Protein AF-A0A939IUS9-F1 (afdb_monomer)

Structure (mmCIF, N/CA/C/O backbone):
data_AF-A0A939IUS9-F1
#
_entry.id   AF-A0A939IUS9-F1
#
loop_
_atom_site.group_PDB
_atom_site.id
_atom_site.type_symbol
_atom_site.label_atom_id
_atom_site.label_alt_id
_atom_site.label_comp_id
_atom_site.label_asym_id
_atom_site.label_entity_id
_atom_site.label_seq_id
_atom_site.pdbx_PDB_ins_code
_atom_site.Cartn_x
_atom_site.Cartn_y
_atom_site.Cartn_z
_atom_site.occupancy
_atom_site.B_iso_or_equiv
_atom_site.auth_seq_id
_atom_site.auth_comp_id
_atom_site.auth_asym_id
_atom_site.auth_atom_id
_atom_site.pdbx_PDB_model_num
ATOM 1 N N . MET A 1 1 ? -4.626 -4.495 -43.336 1.00 40.78 1 MET A N 1
ATOM 2 C CA . MET A 1 1 ? -4.449 -3.917 -44.684 1.00 40.78 1 MET A CA 1
ATOM 3 C C . MET A 1 1 ? -4.058 -2.467 -44.489 1.00 40.78 1 MET A C 1
ATOM 5 O O . MET A 1 1 ? -4.921 -1.632 -44.270 1.00 40.78 1 MET A O 1
ATOM 9 N N . SER A 1 2 ? -2.752 -2.222 -44.402 1.00 35.69 2 SER A N 1
ATOM 10 C CA . SER A 1 2 ? -2.184 -0.902 -44.137 1.00 35.69 2 SER A CA 1
ATOM 11 C C . SER A 1 2 ? -2.323 -0.046 -45.384 1.00 35.69 2 SER A C 1
ATOM 13 O O . SER A 1 2 ? -1.688 -0.328 -46.402 1.00 35.69 2 SER A O 1
ATOM 15 N N . ASP A 1 3 ? -3.188 0.958 -45.304 1.00 33.94 3 ASP A N 1
ATOM 16 C CA . ASP A 1 3 ? -3.324 1.949 -46.355 1.00 33.94 3 ASP A CA 1
ATOM 17 C C . ASP A 1 3 ? -2.185 2.967 -46.259 1.00 33.94 3 ASP A C 1
ATOM 19 O O . ASP A 1 3 ? -1.675 3.292 -45.184 1.00 33.94 3 ASP A O 1
ATOM 23 N N . ARG A 1 4 ? -1.698 3.350 -47.431 1.00 36.06 4 ARG A N 1
ATOM 24 C CA . ARG A 1 4 ? -0.336 3.826 -47.659 1.00 36.06 4 ARG A CA 1
ATOM 25 C C . ARG A 1 4 ? -0.105 5.213 -47.065 1.00 36.06 4 ARG A C 1
ATOM 27 O O . ARG A 1 4 ? -0.808 6.165 -47.386 1.00 36.06 4 ARG A O 1
ATOM 34 N N . TYR A 1 5 ? 0.978 5.315 -46.294 1.00 34.09 5 TYR A N 1
ATOM 35 C CA . TYR A 1 5 ? 1.735 6.543 -46.061 1.00 34.09 5 TYR A CA 1
ATOM 36 C C . TYR A 1 5 ? 1.852 7.332 -47.374 1.00 34.09 5 TYR A C 1
ATOM 38 O O . TYR A 1 5 ? 2.546 6.910 -48.297 1.00 34.09 5 TYR A O 1
ATOM 46 N N . ALA A 1 6 ? 1.175 8.473 -47.460 1.00 35.50 6 ALA A N 1
ATOM 47 C CA . ALA A 1 6 ? 1.459 9.487 -48.461 1.00 35.50 6 ALA A CA 1
ATOM 48 C C . ALA A 1 6 ? 2.625 10.337 -47.932 1.00 35.50 6 ALA A C 1
ATOM 50 O O . ALA A 1 6 ? 2.428 11.086 -46.972 1.00 35.50 6 ALA A O 1
ATOM 51 N N . PRO A 1 7 ? 3.842 10.258 -48.500 1.00 38.47 7 PRO A N 1
ATOM 52 C CA . PRO A 1 7 ? 4.880 11.199 -48.140 1.00 38.47 7 PRO A CA 1
ATOM 53 C C . PRO A 1 7 ? 4.577 12.504 -48.877 1.00 38.47 7 PRO A C 1
ATOM 55 O O . PRO A 1 7 ? 4.861 12.655 -50.066 1.00 38.47 7 PRO A O 1
ATOM 58 N N . THR A 1 8 ? 3.994 13.469 -48.170 1.00 46.62 8 THR A N 1
ATOM 59 C CA . THR A 1 8 ? 4.012 14.877 -48.571 1.00 46.62 8 THR A CA 1
ATOM 60 C C . THR A 1 8 ? 5.455 15.370 -48.504 1.00 46.62 8 THR A C 1
ATOM 62 O O . THR A 1 8 ? 5.877 15.993 -47.533 1.00 46.62 8 THR A O 1
ATOM 65 N N . MET A 1 9 ? 6.247 15.041 -49.524 1.00 44.03 9 MET A N 1
ATOM 66 C CA . MET A 1 9 ? 7.572 15.612 -49.710 1.00 44.03 9 MET A CA 1
ATOM 67 C C . MET A 1 9 ? 7.406 17.092 -50.042 1.00 44.03 9 MET A C 1
ATOM 69 O O . MET A 1 9 ? 6.962 17.466 -51.130 1.00 44.03 9 MET A O 1
ATOM 73 N N . THR A 1 10 ? 7.787 17.933 -49.089 1.00 49.97 10 THR A N 1
ATOM 74 C CA . THR A 1 10 ? 8.131 19.345 -49.253 1.00 49.97 10 THR A CA 1
ATOM 75 C C . THR A 1 10 ? 9.328 19.477 -50.203 1.00 49.97 10 THR A C 1
ATOM 77 O O . THR A 1 10 ? 10.417 19.884 -49.818 1.00 49.97 10 THR A O 1
ATOM 80 N N . ASN A 1 11 ? 9.147 19.116 -51.475 1.00 63.59 11 ASN A N 1
ATOM 81 C CA . ASN A 1 11 ? 10.175 19.279 -52.493 1.00 63.59 11 ASN A CA 1
ATOM 82 C C . ASN A 1 11 ? 10.402 20.774 -52.692 1.00 63.59 11 ASN A C 1
ATOM 84 O O . ASN A 1 11 ? 9.518 21.461 -53.210 1.00 63.59 11 ASN A O 1
ATOM 88 N N . SER A 1 12 ? 11.562 21.288 -52.288 1.00 82.81 12 SER A N 1
ATOM 89 C CA . SER A 1 12 ? 11.888 22.700 -52.477 1.00 82.81 12 SER A CA 1
ATOM 90 C C . SER A 1 12 ? 11.815 23.059 -53.971 1.00 82.81 12 SER A C 1
ATOM 92 O O . SER A 1 12 ? 12.039 22.194 -54.828 1.00 82.81 12 SER A O 1
ATOM 94 N N . PRO A 1 13 ? 11.516 24.320 -54.339 1.00 80.88 13 PRO A N 1
ATOM 95 C CA . PRO A 1 13 ? 11.506 24.741 -55.743 1.00 80.88 13 PRO A CA 1
ATOM 96 C C . PRO A 1 13 ? 12.784 24.331 -56.493 1.00 80.88 13 PRO A C 1
ATOM 98 O O . PRO A 1 13 ? 12.716 23.900 -57.641 1.00 80.88 13 PRO A O 1
ATOM 101 N N . ARG A 1 14 ? 13.935 24.358 -55.807 1.00 82.19 14 ARG A N 1
ATOM 102 C CA . ARG A 1 14 ? 15.236 23.939 -56.343 1.00 82.19 14 ARG A CA 1
ATOM 103 C C . ARG A 1 14 ? 15.330 22.428 -56.572 1.00 82.19 14 ARG A C 1
ATOM 105 O O . ARG A 1 14 ? 15.851 22.008 -57.597 1.00 82.19 14 ARG A O 1
ATOM 112 N N . GLN A 1 15 ? 14.780 21.605 -55.679 1.00 83.62 15 GLN A N 1
ATOM 113 C CA . GLN A 1 15 ? 14.734 20.147 -55.861 1.00 83.62 15 GLN A CA 1
ATOM 114 C C . GLN A 1 15 ? 13.856 19.747 -57.051 1.00 83.62 15 GLN A C 1
ATOM 116 O O . GLN A 1 15 ? 14.259 18.901 -57.846 1.00 83.62 15 GLN A O 1
ATOM 121 N N . ARG A 1 16 ? 12.700 20.400 -57.234 1.00 83.25 16 ARG A N 1
ATOM 122 C CA . ARG A 1 16 ? 11.835 20.160 -58.406 1.00 83.25 16 ARG A CA 1
ATOM 123 C C . ARG A 1 16 ? 12.517 20.562 -59.711 1.00 83.25 16 ARG A C 1
ATOM 125 O O . ARG A 1 16 ? 12.401 19.850 -60.703 1.00 83.25 16 ARG A O 1
ATOM 132 N N . LEU A 1 17 ? 13.252 21.675 -59.699 1.00 86.62 17 LEU A N 1
ATOM 133 C CA . LEU A 1 17 ? 14.056 22.123 -60.836 1.00 86.62 17 LEU A CA 1
ATOM 134 C C . LEU A 1 17 ? 15.189 21.141 -61.163 1.00 86.62 17 LEU A C 1
ATOM 136 O O . LEU A 1 17 ? 15.353 20.783 -62.326 1.00 86.62 17 LEU A O 1
ATOM 140 N N . ASN A 1 18 ? 15.911 20.642 -60.158 1.00 85.69 18 ASN A N 1
ATOM 141 C CA . ASN A 1 18 ? 16.977 19.654 -60.354 1.00 85.69 18 ASN A CA 1
ATOM 142 C C . ASN A 1 18 ? 16.437 18.321 -60.892 1.00 85.69 18 ASN A C 1
ATOM 144 O O . ASN A 1 18 ? 17.006 17.764 -61.828 1.00 85.69 18 ASN A O 1
ATOM 148 N N . ALA A 1 19 ? 15.306 17.844 -60.364 1.00 86.12 19 ALA A N 1
ATOM 149 C CA . ALA A 1 19 ? 14.628 16.658 -60.884 1.00 86.12 19 ALA A CA 1
ATOM 150 C C . ALA A 1 19 ? 14.166 16.863 -62.337 1.00 86.12 19 ALA A C 1
ATOM 152 O O . ALA A 1 19 ? 14.299 15.965 -63.168 1.00 86.12 19 ALA A O 1
ATOM 153 N N . ALA A 1 20 ? 13.677 18.063 -62.668 1.00 86.06 20 ALA A N 1
ATOM 154 C CA . ALA A 1 20 ? 13.263 18.396 -64.023 1.00 86.06 20 ALA A CA 1
ATOM 155 C C . ALA A 1 20 ? 14.439 18.435 -65.012 1.00 86.06 20 ALA A C 1
ATOM 157 O O . ALA A 1 20 ? 14.322 17.946 -66.135 1.00 86.06 20 ALA A O 1
ATOM 158 N N . ILE A 1 21 ? 15.584 18.978 -64.600 1.00 87.56 21 ILE A N 1
ATOM 159 C CA . ILE A 1 21 ? 16.804 18.957 -65.412 1.00 87.56 21 ILE A CA 1
ATOM 160 C C . ILE A 1 21 ? 17.273 17.515 -65.622 1.00 87.56 21 ILE A C 1
ATOM 162 O O . ILE A 1 21 ? 17.488 17.127 -66.766 1.00 87.56 21 ILE A O 1
ATOM 166 N N . ALA A 1 22 ? 17.354 16.705 -64.562 1.00 86.06 22 ALA A N 1
ATOM 167 C CA . ALA A 1 22 ? 17.761 15.302 -64.660 1.00 86.06 22 ALA A CA 1
ATOM 168 C C . ALA A 1 22 ? 16.866 14.505 -65.624 1.00 86.06 22 ALA A C 1
ATOM 170 O O . ALA A 1 22 ? 17.362 13.753 -66.461 1.00 86.06 22 ALA A O 1
ATOM 171 N N . HIS A 1 23 ? 15.551 14.725 -65.564 1.00 86.81 23 HIS A N 1
ATOM 172 C CA . HIS A 1 23 ? 14.614 14.101 -66.490 1.00 86.81 23 HIS A CA 1
ATOM 173 C C . HIS A 1 23 ? 14.857 14.544 -67.941 1.00 86.81 23 HIS A C 1
ATOM 175 O O . HIS A 1 23 ? 14.969 13.689 -68.812 1.00 86.81 23 HIS A O 1
ATOM 181 N N . LEU A 1 24 ? 14.982 15.850 -68.221 1.00 88.00 24 LEU A N 1
ATOM 182 C CA . LEU A 1 24 ? 15.227 16.348 -69.586 1.00 88.00 24 LEU A CA 1
ATOM 183 C C . LEU A 1 24 ? 16.546 15.839 -70.173 1.00 88.00 24 LEU A C 1
ATOM 185 O O . LEU A 1 24 ? 16.588 15.485 -71.349 1.00 88.00 24 LEU A O 1
ATOM 189 N N . VAL A 1 25 ? 17.601 15.779 -69.359 1.00 88.38 25 VAL A N 1
ATOM 190 C CA . VAL A 1 25 ? 18.901 15.242 -69.778 1.00 88.38 25 VAL A CA 1
ATOM 191 C C . VAL A 1 25 ? 18.777 13.768 -70.158 1.00 88.38 25 VAL A C 1
ATOM 193 O O . VAL A 1 25 ? 19.293 13.377 -71.201 1.00 88.38 25 VAL A O 1
ATOM 196 N N . ASN A 1 26 ? 18.055 12.971 -69.368 1.00 84.56 26 ASN A N 1
ATOM 197 C CA . ASN A 1 26 ? 17.883 11.543 -69.634 1.00 84.56 26 ASN A CA 1
ATOM 198 C C . ASN A 1 26 ? 16.975 11.249 -70.837 1.00 84.56 26 ASN A C 1
ATOM 200 O O . ASN A 1 26 ? 17.193 10.2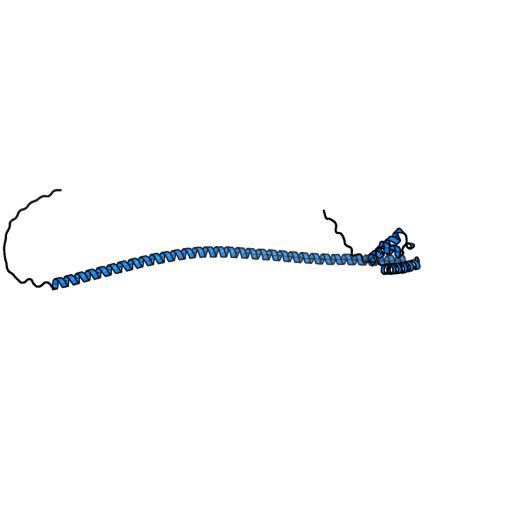51 -71.519 1.00 84.56 26 ASN A O 1
ATOM 204 N N . THR A 1 27 ? 15.957 12.074 -71.101 1.00 85.25 27 THR A N 1
ATOM 205 C CA . THR A 1 27 ? 14.971 11.789 -72.160 1.00 85.25 27 THR A CA 1
ATOM 206 C C . THR A 1 27 ? 15.285 12.444 -73.499 1.00 85.25 27 THR A C 1
ATOM 208 O O . THR A 1 27 ? 15.008 11.860 -74.540 1.00 85.25 27 THR A O 1
ATOM 211 N N . GLU A 1 28 ? 15.820 13.665 -73.495 1.00 85.81 28 GLU A N 1
ATOM 212 C CA . GLU A 1 28 ? 16.019 14.478 -74.706 1.00 85.81 28 GLU A CA 1
ATOM 213 C C . GLU A 1 28 ? 17.479 14.930 -74.888 1.00 85.81 28 GLU A C 1
ATOM 215 O O . GLU A 1 28 ? 17.821 15.580 -75.878 1.00 85.81 28 GLU A O 1
ATOM 220 N N . GLY A 1 29 ? 18.350 14.586 -73.940 1.00 84.75 29 GLY A N 1
ATOM 221 C CA . GLY A 1 29 ? 19.761 14.933 -73.960 1.00 84.75 29 GLY A CA 1
ATOM 222 C C . GLY A 1 29 ? 20.078 16.338 -73.421 1.00 84.75 29 GLY A C 1
ATOM 223 O O . GLY A 1 29 ? 19.192 17.165 -73.178 1.00 84.75 29 GLY A O 1
ATOM 224 N N . PRO A 1 30 ? 21.376 16.655 -73.249 1.00 83.00 30 PRO A N 1
ATOM 225 C CA . PRO A 1 30 ? 21.836 17.895 -72.615 1.00 83.00 30 PRO A CA 1
ATOM 226 C C . PRO A 1 30 ? 21.380 19.173 -73.338 1.00 83.00 30 PRO A C 1
ATOM 228 O O . PRO A 1 30 ? 21.111 20.193 -72.703 1.00 83.00 30 PRO A O 1
ATOM 231 N N . GLY A 1 31 ? 21.250 19.117 -74.670 1.00 82.31 31 GLY A N 1
ATOM 232 C CA . GLY A 1 31 ? 20.834 20.251 -75.505 1.00 82.31 31 GLY A CA 1
ATOM 233 C C . GLY A 1 31 ? 19.370 20.666 -75.321 1.00 82.31 31 GLY A C 1
ATOM 234 O O . GLY A 1 31 ? 19.003 21.795 -75.644 1.00 82.31 31 GLY A O 1
ATOM 235 N N . ALA A 1 32 ? 18.534 19.791 -74.757 1.00 83.44 32 ALA A N 1
ATOM 236 C CA . ALA A 1 32 ? 17.123 20.067 -74.516 1.00 83.44 32 ALA A CA 1
ATOM 237 C C . ALA A 1 32 ? 16.864 20.875 -73.233 1.00 83.44 32 ALA A C 1
ATOM 239 O O . ALA A 1 32 ? 15.761 21.407 -73.046 1.00 83.44 32 ALA A O 1
ATOM 240 N N . VAL A 1 33 ? 17.869 21.015 -72.359 1.00 87.94 33 VAL A N 1
ATOM 241 C CA . VAL A 1 33 ? 17.752 21.758 -71.099 1.00 87.94 33 VAL A CA 1
ATOM 242 C C . VAL A 1 33 ? 17.682 23.259 -71.383 1.00 87.94 33 VAL A C 1
ATOM 244 O O . VAL A 1 33 ? 18.688 23.961 -71.534 1.00 87.94 33 VAL A O 1
ATOM 247 N N . THR A 1 34 ? 16.454 23.768 -71.451 1.00 89.88 34 THR A N 1
ATOM 248 C CA . THR A 1 34 ? 16.138 25.191 -71.613 1.00 89.88 34 THR A CA 1
ATOM 249 C C . THR A 1 34 ? 15.326 25.688 -70.424 1.00 89.88 34 THR A C 1
ATOM 251 O O . THR A 1 34 ? 14.512 24.950 -69.864 1.00 89.88 34 THR A O 1
ATOM 254 N N . VAL A 1 35 ? 15.502 26.965 -70.067 1.00 88.62 35 VAL A N 1
ATOM 255 C CA . VAL A 1 35 ? 14.781 27.605 -68.951 1.00 88.62 35 VAL A CA 1
ATOM 256 C C . VAL A 1 35 ? 13.268 27.428 -69.102 1.00 88.62 35 VAL A C 1
ATOM 258 O O . VAL A 1 35 ? 12.590 27.084 -68.140 1.00 88.62 35 VAL A O 1
ATOM 261 N N . ALA A 1 36 ? 12.736 27.568 -70.320 1.00 87.88 36 ALA A N 1
ATOM 262 C CA . ALA A 1 36 ? 11.310 27.413 -70.597 1.00 87.88 36 ALA A CA 1
ATOM 263 C C . ALA A 1 36 ? 10.787 25.989 -70.326 1.00 87.88 36 ALA A C 1
ATOM 265 O O . ALA A 1 36 ? 9.730 25.842 -69.707 1.00 87.88 36 ALA A O 1
ATOM 266 N N . LYS A 1 37 ? 11.515 24.946 -70.751 1.00 85.88 37 LYS A N 1
ATOM 267 C CA . LYS A 1 37 ? 11.116 23.544 -70.529 1.00 85.88 37 LYS A CA 1
ATOM 268 C C . LYS A 1 37 ? 11.226 23.155 -69.057 1.00 85.88 37 LYS A C 1
ATOM 270 O O . LYS A 1 37 ? 10.276 22.610 -68.501 1.00 85.88 37 LYS A O 1
ATOM 275 N N . VAL A 1 38 ? 12.332 23.518 -68.410 1.00 86.81 38 VAL A N 1
ATOM 276 C CA . VAL A 1 38 ? 12.572 23.251 -66.984 1.00 86.81 38 VAL A CA 1
ATOM 277 C C . VAL A 1 38 ? 11.523 23.955 -66.116 1.00 86.81 38 VAL A C 1
ATOM 279 O O . VAL A 1 38 ? 10.925 23.331 -65.243 1.00 86.81 38 VAL A O 1
ATOM 282 N N . ARG A 1 39 ? 11.200 25.219 -66.422 1.00 90.94 39 ARG A N 1
ATOM 283 C CA . ARG A 1 39 ? 10.130 25.978 -65.759 1.00 90.94 39 ARG A CA 1
ATOM 284 C C . ARG A 1 39 ? 8.763 25.321 -65.933 1.00 90.94 39 ARG A C 1
ATOM 286 O O . ARG A 1 39 ? 8.029 25.162 -64.960 1.00 90.94 39 ARG A O 1
ATOM 293 N N . LYS A 1 40 ? 8.416 24.938 -67.168 1.00 87.69 40 LYS A N 1
ATOM 294 C CA . LYS A 1 40 ? 7.134 24.289 -67.486 1.00 87.69 40 LYS A CA 1
ATOM 295 C C . LYS A 1 40 ? 6.974 22.971 -66.724 1.00 87.69 40 LYS A C 1
ATOM 297 O O . LYS A 1 40 ? 5.877 22.673 -66.262 1.00 87.69 40 LYS A O 1
ATOM 302 N N . MET A 1 41 ? 8.059 22.217 -66.569 1.00 84.50 41 MET A N 1
ATOM 303 C CA . MET A 1 41 ? 8.043 20.904 -65.930 1.00 84.50 41 MET A CA 1
ATOM 304 C C . MET A 1 41 ? 8.084 20.981 -64.396 1.00 84.50 41 MET A C 1
ATOM 306 O O . MET A 1 41 ? 7.374 20.233 -63.732 1.00 84.50 41 MET A O 1
ATOM 310 N N . ALA A 1 42 ? 8.836 21.928 -63.827 1.00 85.62 42 ALA A N 1
ATOM 311 C CA . ALA A 1 42 ? 8.941 22.121 -62.377 1.00 85.62 42 ALA A CA 1
ATOM 312 C C . ALA A 1 42 ? 7.832 23.008 -61.770 1.00 85.62 42 ALA A C 1
ATOM 314 O O . ALA A 1 42 ? 7.683 23.036 -60.544 1.00 85.62 42 ALA A O 1
ATOM 315 N N . ARG A 1 43 ? 7.061 23.725 -62.610 1.00 85.56 43 ARG A N 1
ATOM 316 C CA . ARG A 1 43 ? 6.020 24.703 -62.226 1.00 85.56 43 ARG A CA 1
ATOM 317 C C . ARG A 1 43 ? 6.538 25.751 -61.227 1.00 85.56 43 ARG A C 1
ATOM 319 O O . ARG A 1 43 ? 5.973 25.934 -60.152 1.00 85.56 43 ARG A O 1
ATOM 326 N N . THR A 1 44 ? 7.644 26.404 -61.565 1.00 85.69 44 THR A N 1
ATOM 327 C CA . THR A 1 44 ? 8.314 27.411 -60.719 1.00 85.69 44 THR A CA 1
ATOM 328 C C . THR A 1 44 ? 8.481 28.747 -61.441 1.00 85.69 44 THR A C 1
ATOM 330 O O . THR A 1 44 ? 8.297 28.830 -62.655 1.00 85.69 44 THR A O 1
ATOM 333 N N . ASP A 1 45 ? 8.884 29.785 -60.708 1.00 85.75 45 ASP A N 1
ATOM 334 C CA . ASP A 1 45 ? 9.183 31.101 -61.270 1.00 85.75 45 ASP A CA 1
ATOM 335 C C . ASP A 1 45 ? 10.373 31.102 -62.235 1.00 85.75 45 ASP A C 1
ATOM 337 O O . ASP A 1 45 ? 11.305 30.295 -62.149 1.00 85.75 45 ASP A O 1
ATOM 341 N N . ASN A 1 46 ? 10.344 32.062 -63.160 1.00 86.88 46 ASN A N 1
ATOM 342 C CA . ASN A 1 46 ? 11.324 32.192 -64.234 1.00 86.88 46 ASN A CA 1
ATOM 343 C C . ASN A 1 46 ? 12.741 32.509 -63.725 1.00 86.88 46 ASN A C 1
ATOM 345 O O . ASN A 1 46 ? 13.709 32.014 -64.296 1.00 86.88 46 ASN A O 1
ATOM 349 N N . GLY A 1 47 ? 12.860 33.304 -62.655 1.00 85.00 47 GLY A N 1
ATOM 350 C CA . GLY A 1 47 ? 14.153 33.700 -62.086 1.00 85.00 47 GLY A CA 1
ATOM 351 C C . GLY A 1 47 ? 14.935 32.513 -61.522 1.00 85.00 47 GLY A C 1
ATOM 352 O O . GLY A 1 47 ? 16.076 32.283 -61.912 1.00 85.00 47 GLY A O 1
ATOM 353 N N . ILE A 1 48 ? 14.281 31.694 -60.691 1.00 82.38 48 ILE A N 1
ATOM 354 C CA . ILE A 1 48 ? 14.902 30.521 -60.055 1.00 82.38 48 ILE A CA 1
ATOM 355 C C . ILE A 1 48 ? 15.245 29.456 -61.110 1.00 82.38 48 ILE A C 1
ATOM 357 O O . ILE A 1 48 ? 16.311 28.847 -61.065 1.00 82.38 48 ILE A O 1
ATOM 361 N N . ALA A 1 49 ? 14.379 29.256 -62.109 1.00 86.00 49 ALA A N 1
ATOM 362 C CA . ALA A 1 49 ? 14.656 28.324 -63.202 1.00 86.00 49 ALA A CA 1
ATOM 363 C C . ALA A 1 49 ? 15.873 28.749 -64.047 1.00 86.00 49 ALA A C 1
ATOM 365 O O . ALA A 1 49 ? 16.661 27.897 -64.454 1.00 86.00 49 ALA A O 1
ATOM 366 N N . ALA A 1 50 ? 16.040 30.051 -64.307 1.00 88.25 50 ALA A N 1
ATOM 367 C CA . ALA A 1 50 ? 17.173 30.568 -65.071 1.00 88.25 50 ALA A CA 1
ATOM 368 C C . ALA A 1 50 ? 18.502 30.378 -64.329 1.00 88.25 50 ALA A C 1
ATOM 370 O O . ALA A 1 50 ? 19.482 29.949 -64.936 1.00 88.25 50 ALA A O 1
ATOM 371 N N . GLU A 1 51 ? 18.517 30.642 -63.023 1.00 90.31 51 GLU A N 1
ATOM 372 C CA . GLU A 1 51 ? 19.698 30.469 -62.177 1.00 90.31 51 GLU A CA 1
ATOM 373 C C . GLU A 1 51 ? 20.152 29.004 -62.129 1.00 90.31 51 GLU A C 1
ATOM 375 O O . GLU A 1 51 ? 21.316 28.705 -62.393 1.00 90.31 51 GLU A O 1
ATOM 380 N N . VAL A 1 52 ? 19.225 28.072 -61.884 1.00 87.31 52 VAL A N 1
ATOM 381 C CA . VAL A 1 52 ? 19.552 26.640 -61.784 1.00 87.31 52 VAL A CA 1
ATOM 382 C C . VAL A 1 52 ? 20.022 26.074 -63.129 1.00 87.31 52 VAL A C 1
ATOM 384 O O . VAL A 1 52 ? 20.978 25.302 -63.169 1.00 87.31 52 VAL A O 1
ATOM 387 N N . VAL A 1 53 ? 19.412 26.479 -64.250 1.00 89.00 53 VAL A N 1
ATOM 388 C CA . VAL A 1 53 ? 19.862 26.050 -65.589 1.00 89.00 53 VAL A CA 1
ATOM 389 C C . VAL A 1 53 ? 21.234 26.630 -65.933 1.00 89.00 53 VAL A C 1
ATOM 391 O O . VAL A 1 53 ? 22.048 25.931 -66.535 1.00 89.00 53 VAL A O 1
ATOM 394 N N . LYS A 1 54 ? 21.512 27.883 -65.548 1.00 90.38 54 LYS A N 1
ATOM 395 C CA . LYS A 1 54 ? 22.832 28.500 -65.726 1.00 90.38 54 LYS A CA 1
ATOM 396 C C . LYS A 1 54 ? 23.895 27.728 -64.944 1.00 90.38 54 LYS A C 1
ATOM 398 O O . LYS A 1 54 ? 24.874 27.297 -65.545 1.00 90.38 54 LYS A O 1
ATOM 403 N N . GLN A 1 55 ? 23.646 27.475 -63.660 1.00 88.69 55 GLN A N 1
ATOM 404 C CA . GLN A 1 55 ? 24.547 26.708 -62.800 1.00 88.69 55 GLN A CA 1
ATOM 405 C C . GLN A 1 55 ? 24.794 25.301 -63.359 1.00 88.69 55 GLN A C 1
ATOM 407 O O . GLN A 1 55 ? 25.935 24.857 -63.439 1.00 88.69 55 GLN A O 1
ATOM 41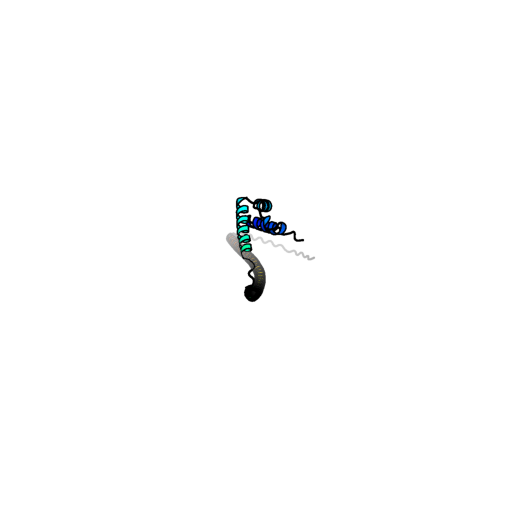2 N N . TRP A 1 56 ? 23.741 24.616 -63.816 1.00 89.88 56 TRP A N 1
ATOM 413 C CA . TRP A 1 56 ? 23.877 23.294 -64.424 1.00 89.88 56 TRP A CA 1
ATOM 414 C C . TRP A 1 56 ? 24.741 23.320 -65.695 1.00 89.88 56 TRP A C 1
ATOM 416 O O . TRP A 1 56 ? 25.610 22.466 -65.859 1.00 89.88 56 TRP A O 1
ATOM 426 N N . ARG A 1 57 ? 24.572 24.318 -66.575 1.00 87.12 57 ARG A N 1
ATOM 427 C CA . ARG A 1 57 ? 25.405 24.458 -67.784 1.00 87.12 57 ARG A CA 1
ATOM 428 C C . ARG A 1 57 ? 26.859 24.774 -67.459 1.00 87.12 57 ARG A C 1
ATOM 430 O O . ARG A 1 57 ? 27.740 24.235 -68.115 1.00 87.12 57 ARG A O 1
ATOM 437 N N . GLU A 1 58 ? 27.112 25.618 -66.463 1.00 85.56 58 GLU A N 1
ATOM 438 C CA . GLU A 1 58 ? 28.470 25.905 -65.990 1.00 85.56 58 GLU A CA 1
ATOM 439 C C . GLU A 1 58 ? 29.145 24.631 -65.477 1.00 85.56 58 GLU A C 1
ATOM 441 O O . GLU A 1 58 ? 30.269 24.336 -65.880 1.00 85.56 58 GLU A O 1
ATOM 446 N N . THR A 1 59 ? 28.431 23.818 -64.689 1.00 82.56 59 THR A N 1
ATOM 447 C CA . THR A 1 59 ? 28.953 22.521 -64.239 1.00 82.56 59 THR A CA 1
ATOM 448 C C . THR A 1 59 ? 29.162 21.546 -65.396 1.00 82.56 59 THR A C 1
ATOM 450 O O . THR A 1 59 ? 30.227 20.953 -65.493 1.00 82.56 59 THR A O 1
ATOM 453 N N . ALA A 1 60 ? 28.207 21.431 -66.323 1.00 78.56 60 ALA A N 1
ATOM 454 C CA . ALA A 1 60 ? 28.300 20.508 -67.452 1.00 78.56 60 ALA A CA 1
ATOM 455 C C . ALA A 1 60 ? 29.435 20.884 -68.420 1.00 78.56 60 ALA A C 1
ATOM 457 O O . ALA A 1 60 ? 30.151 20.008 -68.899 1.00 78.56 60 ALA A O 1
ATOM 458 N N . ASN A 1 61 ? 29.638 22.180 -68.671 1.00 76.12 61 ASN A N 1
ATOM 459 C CA . ASN A 1 61 ? 30.742 22.670 -69.494 1.00 76.12 61 ASN A CA 1
ATOM 460 C C . ASN A 1 61 ? 32.095 22.471 -68.802 1.00 76.12 61 ASN A C 1
ATOM 462 O O . ASN A 1 61 ? 33.062 22.123 -69.474 1.00 76.12 61 ASN A O 1
ATOM 466 N N . ALA A 1 62 ? 32.166 22.637 -67.476 1.00 73.50 62 ALA A N 1
ATOM 467 C CA . ALA A 1 62 ? 33.375 22.338 -66.710 1.00 73.50 62 ALA A CA 1
ATOM 468 C C . ALA A 1 62 ? 33.726 20.841 -66.766 1.00 73.50 62 ALA A C 1
ATOM 470 O O . ALA A 1 62 ? 34.890 20.491 -66.935 1.00 73.50 62 ALA A O 1
ATOM 471 N N . THR A 1 63 ? 32.726 19.955 -66.700 1.00 64.50 63 THR A N 1
ATOM 472 C CA . THR A 1 63 ? 32.933 18.505 -66.832 1.00 64.50 63 THR A CA 1
ATOM 473 C C . THR A 1 63 ? 33.320 18.103 -68.259 1.00 64.50 63 THR A C 1
ATOM 475 O O . THR A 1 63 ? 34.182 17.250 -68.438 1.00 64.50 63 THR A O 1
ATOM 478 N N . ALA A 1 64 ? 32.742 18.735 -69.285 1.00 63.28 64 ALA A N 1
ATOM 479 C CA . ALA A 1 64 ? 33.082 18.464 -70.685 1.00 63.28 64 ALA A CA 1
ATOM 480 C C . ALA A 1 64 ? 34.485 18.968 -71.076 1.00 63.28 64 ALA A C 1
ATOM 482 O O . ALA A 1 64 ? 35.144 18.357 -71.915 1.00 63.28 64 ALA A O 1
ATOM 483 N N . ALA A 1 65 ? 34.959 20.055 -70.458 1.00 61.22 65 ALA A N 1
ATOM 484 C CA . ALA A 1 65 ? 36.293 20.610 -70.690 1.00 61.22 65 ALA A CA 1
ATOM 485 C C . ALA A 1 65 ? 37.429 19.787 -70.052 1.00 61.22 65 ALA A C 1
ATOM 487 O O . ALA A 1 65 ? 38.589 19.993 -70.399 1.00 61.22 65 ALA A O 1
ATOM 488 N N . ALA A 1 66 ? 37.116 18.860 -69.140 1.00 58.69 66 ALA A N 1
ATOM 489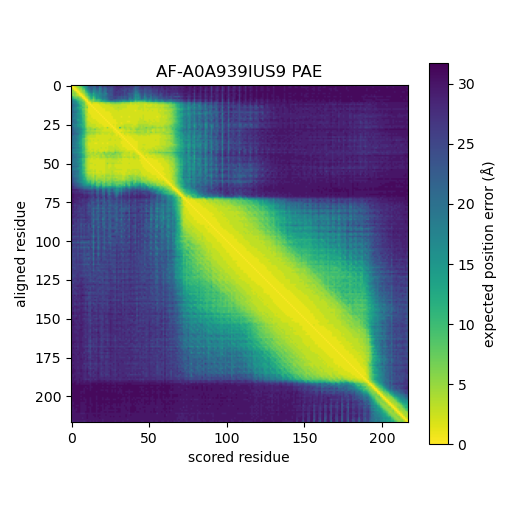 C CA . ALA A 1 66 ? 38.123 18.117 -68.386 1.00 58.69 66 ALA A CA 1
ATOM 490 C C . ALA A 1 66 ? 38.818 16.990 -69.180 1.00 58.69 66 ALA A C 1
ATOM 492 O O . ALA A 1 66 ? 39.891 16.563 -68.769 1.00 58.69 66 ALA A O 1
ATOM 493 N N . GLY A 1 67 ? 38.271 16.542 -70.321 1.00 49.16 67 GLY A N 1
ATOM 494 C CA . GLY A 1 67 ? 38.845 15.447 -71.123 1.00 49.16 67 GLY A CA 1
ATOM 495 C C . GLY A 1 67 ? 38.960 14.102 -70.369 1.00 49.16 67 GLY A C 1
ATOM 496 O O . GLY A 1 67 ? 38.781 14.044 -69.153 1.00 49.16 67 GLY A O 1
ATOM 497 N N . PRO A 1 68 ? 39.207 12.971 -71.056 1.00 50.84 68 PRO A N 1
ATOM 498 C CA . PRO A 1 68 ? 39.415 11.695 -70.380 1.00 50.84 68 PRO A CA 1
ATOM 499 C C . PRO A 1 68 ? 40.841 11.655 -69.812 1.00 50.84 68 PRO A C 1
ATOM 501 O O . PRO A 1 68 ? 41.812 11.557 -70.559 1.00 50.84 68 PRO A O 1
ATOM 504 N N . VAL A 1 69 ? 40.969 11.748 -68.488 1.00 51.44 69 VAL A N 1
ATOM 505 C CA . VAL A 1 69 ? 42.238 11.538 -67.778 1.00 51.44 69 VAL A CA 1
ATOM 506 C C . VAL A 1 69 ? 42.508 10.034 -67.724 1.00 51.44 69 VAL A C 1
ATOM 508 O O . VAL A 1 69 ? 41.987 9.321 -66.871 1.00 51.44 69 VAL A O 1
ATOM 511 N N . THR A 1 70 ? 43.283 9.529 -68.677 1.00 56.44 70 THR A N 1
ATOM 512 C CA . THR A 1 70 ? 43.810 8.160 -68.665 1.00 56.44 70 THR A CA 1
ATOM 513 C C . THR A 1 70 ? 45.202 8.179 -68.030 1.00 56.44 70 THR A C 1
ATOM 515 O O . THR A 1 70 ? 46.122 8.690 -68.662 1.00 56.44 70 THR A O 1
ATOM 518 N N . ASP A 1 71 ? 45.287 7.727 -66.767 1.00 49.25 71 ASP A N 1
ATOM 519 C CA . ASP A 1 71 ? 46.430 7.039 -66.102 1.00 49.25 71 ASP A CA 1
ATOM 520 C C . ASP A 1 71 ? 46.527 7.239 -64.565 1.00 49.25 71 ASP A C 1
ATOM 522 O O . ASP A 1 71 ? 47.455 6.743 -63.934 1.00 49.25 71 ASP A O 1
ATOM 526 N N . THR A 1 72 ? 45.534 7.855 -63.907 1.00 53.66 72 THR A N 1
ATOM 527 C CA . THR A 1 72 ? 45.453 7.949 -62.420 1.00 53.66 72 THR A CA 1
ATOM 528 C C . THR A 1 72 ? 44.431 7.000 -61.764 1.00 53.66 72 THR A C 1
ATOM 530 O O . THR A 1 72 ? 44.297 6.974 -60.540 1.00 53.66 72 THR A O 1
ATOM 533 N N . SER A 1 73 ? 43.726 6.190 -62.563 1.00 66.19 73 SER A N 1
ATOM 534 C CA . SER A 1 73 ? 42.549 5.404 -62.145 1.00 66.19 73 SER A CA 1
ATOM 535 C C . SER A 1 73 ? 42.839 4.329 -61.088 1.00 66.19 73 SER A C 1
ATOM 537 O O . SER A 1 73 ? 42.006 4.086 -60.216 1.00 66.19 73 SER A O 1
ATOM 539 N N . ASP A 1 74 ? 44.006 3.682 -61.125 1.00 72.50 74 ASP A N 1
ATOM 540 C CA . ASP A 1 74 ? 44.291 2.544 -60.235 1.00 72.50 74 ASP A CA 1
ATOM 541 C C . ASP A 1 74 ? 44.644 2.988 -58.809 1.00 72.50 74 ASP A C 1
ATOM 543 O O . ASP A 1 74 ? 44.244 2.354 -57.830 1.00 72.50 74 ASP A O 1
ATOM 547 N N . GLN A 1 75 ? 45.335 4.122 -58.671 1.00 79.12 75 GLN A N 1
ATOM 548 C CA . GLN A 1 75 ? 45.652 4.700 -57.366 1.00 79.12 75 GLN A CA 1
ATOM 549 C C . GLN A 1 75 ? 44.393 5.258 -56.688 1.00 79.12 75 GLN A C 1
ATOM 551 O O . GLN A 1 75 ? 44.192 5.055 -55.490 1.00 79.12 75 GLN A O 1
ATOM 556 N N . GLU A 1 76 ? 43.509 5.902 -57.451 1.00 83.12 76 GLU A N 1
ATOM 557 C CA . GLU A 1 76 ? 42.212 6.368 -56.954 1.00 83.12 76 GLU A CA 1
ATOM 558 C C . GLU A 1 76 ? 41.307 5.194 -56.552 1.00 83.12 76 GLU A C 1
ATOM 560 O O . GLU A 1 76 ? 40.700 5.228 -55.479 1.00 83.12 76 GLU A O 1
ATOM 565 N N . ALA A 1 77 ? 41.279 4.113 -57.340 1.00 83.12 77 ALA A N 1
ATOM 566 C CA . ALA A 1 77 ? 40.537 2.902 -56.999 1.00 83.12 77 ALA A CA 1
ATOM 567 C C . ALA A 1 77 ? 41.051 2.252 -55.703 1.00 83.12 77 ALA A C 1
ATOM 569 O O . ALA A 1 77 ? 40.249 1.847 -54.858 1.00 83.12 77 ALA A O 1
ATOM 570 N N . MET A 1 78 ? 42.372 2.206 -55.500 1.00 87.94 78 MET A N 1
ATOM 571 C CA . MET A 1 78 ? 42.977 1.687 -54.271 1.00 87.94 78 MET A CA 1
ATOM 572 C C . MET A 1 78 ? 42.639 2.551 -53.047 1.00 87.94 78 MET A C 1
ATOM 574 O O . MET A 1 78 ? 42.298 2.015 -51.989 1.00 87.94 78 MET A O 1
ATOM 578 N N . ILE A 1 79 ? 42.687 3.882 -53.177 1.00 89.62 79 ILE A N 1
ATOM 579 C CA . ILE A 1 79 ? 42.316 4.810 -52.097 1.00 89.62 79 ILE A CA 1
ATOM 580 C C . ILE A 1 79 ? 40.834 4.647 -51.744 1.00 89.62 79 ILE A C 1
ATOM 582 O O . ILE A 1 79 ? 40.500 4.499 -50.569 1.00 89.62 79 ILE A O 1
ATOM 586 N N . VAL A 1 80 ? 39.946 4.590 -52.740 1.00 90.06 80 VAL A N 1
ATOM 587 C CA . VAL A 1 80 ? 38.504 4.393 -52.519 1.00 90.06 80 VAL A CA 1
ATOM 588 C C . VAL A 1 80 ? 38.215 3.034 -51.878 1.00 90.06 80 VAL A C 1
ATOM 590 O O . VAL A 1 80 ? 37.392 2.957 -50.964 1.00 90.06 80 VAL A O 1
ATOM 593 N N . ALA A 1 81 ? 38.899 1.968 -52.302 1.00 91.38 81 ALA A N 1
ATOM 594 C CA . ALA A 1 81 ? 38.773 0.645 -51.691 1.00 91.38 81 ALA A CA 1
ATOM 595 C C . ALA A 1 81 ? 39.236 0.648 -50.224 1.00 91.38 81 ALA A C 1
ATOM 597 O O . ALA A 1 81 ? 38.552 0.099 -49.362 1.00 91.38 81 ALA A O 1
ATOM 598 N N . THR A 1 82 ? 40.344 1.331 -49.928 1.00 94.69 82 THR A N 1
ATOM 599 C CA . THR A 1 82 ? 40.875 1.462 -48.563 1.00 94.69 82 THR A CA 1
ATOM 600 C C . THR A 1 82 ? 39.925 2.265 -47.677 1.00 94.69 82 THR A C 1
ATOM 602 O O . THR A 1 82 ? 39.584 1.829 -46.582 1.00 94.69 82 THR A O 1
ATOM 605 N N . MET A 1 83 ? 39.418 3.402 -48.164 1.00 95.19 83 MET A N 1
ATOM 606 C CA . MET A 1 83 ? 38.435 4.205 -47.432 1.00 95.19 83 MET A CA 1
ATOM 607 C C . MET A 1 83 ? 37.141 3.425 -47.186 1.00 95.19 83 MET A C 1
ATOM 609 O O . MET A 1 83 ? 36.580 3.510 -46.097 1.00 95.19 83 MET A O 1
ATOM 613 N N . ARG A 1 84 ? 36.678 2.628 -48.159 1.00 95.50 84 ARG A N 1
ATOM 614 C CA . ARG A 1 84 ? 35.513 1.754 -47.979 1.00 95.50 84 ARG A CA 1
ATOM 615 C C . ARG A 1 84 ? 35.759 0.717 -46.885 1.00 95.50 84 ARG A C 1
ATOM 617 O O . ARG A 1 84 ? 34.913 0.588 -46.009 1.00 95.50 84 ARG A O 1
ATOM 624 N N . ALA A 1 85 ? 36.909 0.045 -46.899 1.00 95.19 85 ALA A N 1
ATOM 625 C CA . ALA A 1 85 ? 37.268 -0.926 -45.868 1.00 95.19 85 ALA A CA 1
ATOM 626 C C . ALA A 1 85 ? 37.333 -0.281 -44.472 1.00 95.19 85 ALA A C 1
ATOM 628 O O . ALA A 1 85 ? 36.798 -0.833 -43.516 1.00 95.19 85 ALA A O 1
ATOM 629 N N . MET A 1 86 ? 37.903 0.925 -44.360 1.00 96.75 86 MET A N 1
ATOM 630 C CA . MET A 1 86 ? 37.925 1.680 -43.101 1.00 96.75 86 MET A CA 1
ATOM 631 C C . MET A 1 86 ? 36.518 2.055 -42.618 1.00 96.75 86 MET A C 1
ATOM 633 O O . MET A 1 86 ? 36.233 1.953 -41.428 1.00 96.75 86 MET A O 1
ATOM 637 N N . ILE A 1 87 ? 35.625 2.476 -43.521 1.00 95.94 87 ILE A N 1
ATOM 638 C CA . ILE A 1 87 ? 34.232 2.804 -43.178 1.00 95.94 87 ILE A CA 1
ATOM 639 C C . ILE A 1 87 ? 33.476 1.549 -42.738 1.00 95.94 87 ILE A C 1
ATOM 641 O O . ILE A 1 87 ? 32.730 1.603 -41.763 1.00 95.94 87 ILE A O 1
ATOM 645 N N . GLU A 1 88 ? 33.659 0.428 -43.436 1.00 96.25 88 GLU A N 1
ATOM 646 C CA . GLU A 1 88 ? 33.052 -0.854 -43.075 1.00 96.25 88 GLU A CA 1
ATOM 647 C C . GLU A 1 88 ? 33.528 -1.310 -41.694 1.00 96.25 88 GLU A C 1
ATOM 649 O O . GLU A 1 88 ? 32.692 -1.622 -40.846 1.00 96.25 88 GLU A O 1
ATOM 654 N N . GLN A 1 89 ? 34.835 -1.236 -41.428 1.00 95.12 89 GLN A N 1
ATOM 655 C CA . GLN A 1 89 ? 35.410 -1.546 -40.122 1.00 95.12 89 GLN A CA 1
ATOM 656 C C . GLN A 1 89 ? 34.843 -0.637 -39.018 1.00 95.12 89 GLN A C 1
ATOM 658 O O . GLN A 1 89 ? 34.304 -1.138 -38.029 1.00 95.12 89 GLN A O 1
ATOM 663 N N . ALA A 1 90 ? 34.851 0.684 -39.214 1.00 95.44 90 ALA A N 1
ATOM 664 C CA . ALA A 1 90 ? 34.301 1.635 -38.245 1.00 95.44 90 ALA A CA 1
ATOM 665 C C . ALA A 1 90 ? 32.799 1.404 -37.991 1.00 95.44 90 ALA A C 1
ATOM 667 O O . ALA A 1 90 ? 32.317 1.530 -36.866 1.00 95.44 90 ALA A O 1
ATOM 668 N N . CYS A 1 91 ? 32.043 1.025 -39.026 1.00 96.50 91 CYS A N 1
ATOM 669 C CA . CYS A 1 91 ? 30.629 0.678 -38.896 1.00 96.50 91 CYS A CA 1
ATOM 670 C C . CYS A 1 91 ? 30.420 -0.631 -38.119 1.00 96.50 91 CYS A C 1
ATOM 672 O O . CYS A 1 91 ? 29.429 -0.747 -37.398 1.00 96.50 91 CYS A O 1
ATOM 674 N N . THR A 1 92 ? 31.305 -1.624 -38.260 1.00 96.06 92 THR A N 1
ATOM 675 C CA . THR A 1 92 ? 31.232 -2.864 -37.469 1.00 96.06 92 THR A CA 1
ATO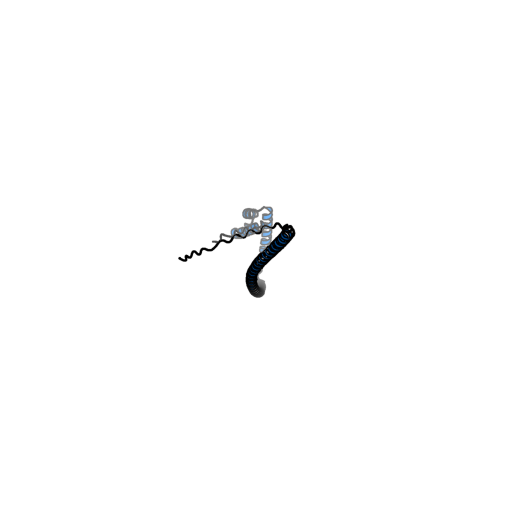M 676 C C . THR A 1 92 ? 31.577 -2.633 -36.003 1.00 96.06 92 THR A C 1
ATOM 678 O O . THR A 1 92 ? 30.851 -3.120 -35.141 1.00 96.06 92 THR A O 1
ATOM 681 N N . GLU A 1 93 ? 32.604 -1.830 -35.723 1.00 95.94 93 GLU A N 1
ATOM 682 C CA . GLU A 1 93 ? 32.999 -1.453 -34.362 1.00 95.94 93 GLU A CA 1
ATOM 683 C C . GLU A 1 93 ? 31.880 -0.657 -33.675 1.00 95.94 93 GLU A C 1
ATOM 685 O O . GLU A 1 93 ? 31.429 -1.029 -32.597 1.00 95.94 93 GLU A O 1
ATOM 690 N N . ALA A 1 94 ? 31.306 0.345 -34.352 1.00 95.50 94 ALA A N 1
ATOM 691 C CA . ALA A 1 94 ? 30.193 1.122 -33.804 1.00 95.50 94 ALA A CA 1
ATOM 692 C C . ALA A 1 94 ? 28.946 0.269 -33.500 1.00 95.50 94 ALA A C 1
ATOM 694 O O . ALA A 1 94 ? 28.230 0.536 -32.534 1.00 95.50 94 ALA A O 1
ATOM 695 N N . ARG A 1 95 ? 28.671 -0.763 -34.311 1.00 96.31 95 ARG A N 1
ATOM 696 C CA . ARG A 1 95 ? 27.575 -1.711 -34.049 1.00 96.31 95 ARG A CA 1
ATOM 697 C C . ARG A 1 95 ? 27.878 -2.632 -32.871 1.00 96.31 95 ARG A C 1
ATOM 699 O O . ARG A 1 95 ? 26.955 -2.936 -32.123 1.00 96.31 95 ARG A O 1
ATOM 706 N N . ALA A 1 96 ? 29.127 -3.066 -32.709 1.00 95.94 96 ALA A N 1
ATOM 707 C CA . ALA A 1 96 ? 29.543 -3.871 -31.565 1.00 95.94 96 ALA A CA 1
ATOM 708 C C . ALA A 1 96 ? 29.408 -3.072 -30.258 1.00 95.94 96 ALA A C 1
ATOM 710 O O . ALA A 1 96 ? 28.737 -3.533 -29.337 1.00 95.94 96 ALA A O 1
ATOM 711 N N . ASP A 1 97 ? 29.907 -1.832 -30.234 1.00 96.56 97 ASP A N 1
ATOM 712 C CA . ASP A 1 97 ? 29.761 -0.913 -29.098 1.00 96.56 97 ASP A CA 1
ATOM 713 C C . ASP A 1 97 ? 28.289 -0.645 -28.758 1.00 96.56 97 ASP A C 1
ATOM 715 O O . ASP A 1 97 ? 27.902 -0.555 -27.591 1.00 96.56 97 ASP A O 1
ATOM 719 N N . GLN A 1 98 ? 27.445 -0.476 -29.781 1.00 94.81 98 GLN A N 1
ATOM 720 C CA . GLN A 1 98 ? 26.014 -0.282 -29.575 1.00 94.81 98 GLN A CA 1
ATOM 721 C C . GLN A 1 98 ? 25.364 -1.531 -28.969 1.00 94.81 98 GLN A C 1
ATOM 723 O O . GLN A 1 98 ? 24.595 -1.398 -28.019 1.00 94.81 98 GLN A O 1
ATOM 728 N N . ALA A 1 99 ? 25.685 -2.722 -29.479 1.00 96.56 99 ALA A N 1
ATOM 729 C CA . ALA A 1 99 ? 25.151 -3.978 -28.965 1.00 96.56 99 ALA A CA 1
ATOM 730 C C . ALA A 1 99 ? 25.566 -4.227 -27.507 1.00 96.56 99 ALA A C 1
ATOM 732 O O . ALA A 1 99 ? 24.738 -4.652 -26.706 1.00 96.56 99 ALA A O 1
ATOM 733 N N . GLU A 1 100 ? 26.808 -3.908 -27.135 1.00 96.94 100 GLU A N 1
ATOM 734 C CA . GLU A 1 100 ? 27.286 -4.034 -25.753 1.00 96.94 100 GLU A CA 1
ATOM 735 C C . GLU A 1 100 ? 26.550 -3.075 -24.805 1.00 96.94 100 GLU A C 1
ATOM 737 O O . GLU A 1 100 ? 26.089 -3.477 -23.736 1.00 96.94 100 GLU A O 1
ATOM 742 N N . ARG A 1 101 ? 26.338 -1.820 -25.223 1.00 96.69 101 ARG A N 1
ATOM 743 C CA . ARG A 1 101 ? 25.548 -0.853 -24.440 1.00 96.69 101 ARG A CA 1
ATOM 744 C C . ARG A 1 101 ? 24.089 -1.273 -24.300 1.00 96.69 101 ARG A C 1
ATOM 746 O O . ARG A 1 101 ? 23.486 -1.046 -23.256 1.00 96.69 101 ARG A O 1
ATOM 753 N N . GLU A 1 102 ? 23.499 -1.836 -25.350 1.00 96.56 102 GLU A N 1
ATOM 754 C CA . GLU A 1 102 ? 22.132 -2.353 -25.300 1.00 96.56 102 GLU A CA 1
ATOM 755 C C . GLU A 1 102 ? 22.033 -3.572 -24.378 1.00 96.56 102 GLU A C 1
ATOM 757 O O . GLU A 1 102 ? 21.102 -3.635 -23.579 1.00 96.56 102 GLU A O 1
ATOM 762 N N . ALA A 1 103 ? 23.012 -4.481 -24.411 1.00 96.69 103 ALA A N 1
ATOM 763 C CA . ALA A 1 103 ? 23.075 -5.621 -23.500 1.00 96.69 103 ALA A CA 1
ATOM 764 C C . ALA A 1 103 ? 23.161 -5.174 -22.033 1.00 96.69 103 ALA A C 1
ATOM 766 O O . ALA A 1 103 ? 22.363 -5.632 -21.219 1.00 96.69 103 ALA A O 1
ATOM 767 N N . MET A 1 104 ? 24.039 -4.215 -21.721 1.00 96.62 104 MET A N 1
ATOM 768 C CA . MET A 1 104 ? 24.172 -3.649 -20.373 1.00 96.62 104 MET A CA 1
ATOM 769 C C . MET A 1 104 ? 22.865 -3.004 -19.893 1.00 96.62 104 MET A C 1
ATOM 771 O O . MET A 1 104 ? 22.416 -3.265 -18.783 1.00 96.62 104 MET A O 1
ATOM 775 N N . ARG A 1 105 ? 22.185 -2.231 -20.751 1.00 96.88 105 ARG A N 1
ATOM 776 C CA . ARG A 1 105 ? 20.878 -1.641 -20.407 1.00 96.88 105 ARG A CA 1
ATOM 777 C C . ARG A 1 105 ? 19.798 -2.689 -20.163 1.00 96.88 105 ARG A C 1
ATOM 779 O O . ARG A 1 105 ? 18.916 -2.470 -19.338 1.00 96.88 105 ARG A O 1
ATOM 786 N N . VAL A 1 106 ? 19.812 -3.791 -20.913 1.00 97.81 106 VAL A N 1
ATOM 787 C CA . VAL A 1 106 ? 18.861 -4.892 -20.715 1.00 97.81 106 VAL A CA 1
ATOM 788 C C . VAL A 1 106 ? 19.137 -5.603 -19.394 1.00 97.81 106 VAL A C 1
ATOM 790 O O . VAL A 1 106 ? 18.185 -5.916 -18.687 1.00 97.81 106 VAL A O 1
ATOM 793 N N . GLU A 1 107 ? 20.403 -5.825 -19.046 1.00 97.81 107 GLU A N 1
ATOM 794 C CA . GLU A 1 107 ? 20.798 -6.410 -17.763 1.00 97.81 107 GLU A CA 1
ATOM 795 C C . GLU A 1 107 ? 20.367 -5.520 -16.589 1.00 97.81 107 GLU A C 1
ATOM 797 O O . GLU A 1 107 ? 19.621 -5.980 -15.727 1.00 97.81 107 GLU A O 1
ATOM 802 N N . GLU A 1 108 ? 20.693 -4.225 -16.622 1.00 97.56 108 GLU A N 1
ATOM 803 C CA . GLU A 1 108 ? 20.247 -3.249 -15.615 1.00 97.56 108 GLU A CA 1
ATOM 804 C C . GLU A 1 108 ? 18.714 -3.215 -15.485 1.00 97.56 108 GLU A C 1
ATOM 806 O O . GLU A 1 108 ? 18.169 -3.199 -14.381 1.00 97.56 108 GLU A O 1
ATOM 811 N N . ALA A 1 109 ? 17.989 -3.242 -16.609 1.00 97.19 109 ALA A N 1
ATOM 812 C CA . ALA A 1 109 ? 16.529 -3.266 -16.598 1.00 97.19 109 ALA A CA 1
ATOM 813 C C . ALA A 1 109 ? 15.965 -4.569 -16.007 1.00 97.19 109 ALA A C 1
ATOM 815 O O . ALA A 1 109 ? 14.926 -4.540 -15.346 1.00 97.19 109 ALA A O 1
ATOM 816 N N . GLN A 1 110 ? 16.626 -5.708 -16.230 1.00 97.31 110 GLN A N 1
ATOM 817 C CA . GLN A 1 110 ? 16.236 -6.987 -15.635 1.00 97.31 110 GLN A CA 1
ATOM 818 C C . GLN A 1 110 ? 16.498 -7.014 -14.131 1.00 97.31 110 GLN A C 1
ATOM 820 O O . GLN A 1 110 ? 15.658 -7.514 -13.384 1.00 97.31 110 GLN A O 1
ATOM 825 N N . GLU A 1 111 ? 17.624 -6.470 -13.676 1.00 97.50 111 GLU A N 1
ATOM 826 C CA . GLU A 1 111 ? 17.920 -6.344 -12.249 1.00 97.50 111 GLU A CA 1
ATOM 827 C C . GLU A 1 111 ? 16.919 -5.421 -11.553 1.00 97.50 111 GLU A C 1
ATOM 829 O O . GLU A 1 111 ? 16.341 -5.808 -10.538 1.00 97.50 111 GLU A O 1
ATOM 834 N N . ALA A 1 112 ? 16.626 -4.259 -12.141 1.00 97.50 112 ALA A N 1
ATOM 835 C CA . ALA A 1 112 ? 15.610 -3.346 -11.625 1.00 97.50 112 ALA A CA 1
ATOM 836 C C . ALA A 1 112 ? 14.215 -3.995 -11.585 1.00 97.50 112 ALA A C 1
ATOM 838 O O . ALA A 1 112 ? 13.469 -3.806 -10.626 1.00 97.50 112 ALA A O 1
ATOM 839 N N . ALA A 1 113 ? 13.860 -4.795 -12.597 1.00 97.44 113 ALA A N 1
ATOM 840 C CA . ALA A 1 113 ? 12.593 -5.522 -12.614 1.00 97.44 113 ALA A CA 1
ATOM 841 C C . ALA A 1 113 ? 12.510 -6.581 -11.503 1.00 97.44 113 ALA A C 1
ATOM 843 O O . ALA A 1 113 ? 11.462 -6.705 -10.873 1.00 97.44 113 ALA A O 1
ATOM 844 N N . ARG A 1 114 ? 13.605 -7.308 -11.233 1.00 97.88 114 ARG A N 1
ATOM 845 C CA . ARG A 1 114 ? 13.673 -8.267 -10.118 1.00 97.88 114 ARG A CA 1
ATOM 846 C C . ARG A 1 114 ? 13.546 -7.566 -8.770 1.00 97.88 114 ARG A C 1
ATOM 848 O O . ARG A 1 114 ? 12.726 -7.977 -7.963 1.00 97.88 114 ARG A O 1
ATOM 855 N N . GLN A 1 115 ? 14.282 -6.473 -8.565 1.00 97.50 115 GLN A N 1
ATOM 856 C CA . GLN A 1 115 ? 14.188 -5.677 -7.336 1.00 97.50 115 GLN A CA 1
ATOM 857 C C . GLN A 1 115 ? 12.762 -5.168 -7.105 1.00 97.50 115 GLN A C 1
ATOM 859 O O . GLN A 1 115 ? 12.228 -5.308 -6.010 1.00 97.50 115 GLN A O 1
ATOM 864 N N . ALA A 1 116 ? 12.105 -4.656 -8.148 1.00 97.56 116 ALA A N 1
ATOM 865 C CA . ALA A 1 116 ? 10.718 -4.211 -8.053 1.00 97.56 116 ALA A CA 1
ATOM 866 C C . ALA A 1 116 ? 9.739 -5.360 -7.738 1.00 97.56 116 ALA A C 1
ATOM 868 O O . ALA A 1 116 ? 8.727 -5.145 -7.071 1.00 97.56 116 ALA A O 1
ATOM 869 N N . GLU A 1 117 ? 10.004 -6.578 -8.218 1.00 97.81 117 GLU A N 1
ATOM 870 C CA . GLU A 1 117 ? 9.194 -7.756 -7.895 1.00 97.81 117 GLU A CA 1
ATOM 871 C C . GLU A 1 117 ? 9.393 -8.215 -6.444 1.00 97.81 117 GLU A C 1
ATOM 873 O O . GLU A 1 117 ? 8.405 -8.515 -5.765 1.00 97.81 117 GLU A O 1
ATOM 878 N N . ASP A 1 118 ? 10.630 -8.189 -5.946 1.00 97.88 118 ASP A N 1
ATOM 879 C CA . ASP A 1 118 ? 10.960 -8.488 -4.550 1.00 97.88 118 ASP A CA 1
ATOM 880 C C . ASP A 1 118 ? 10.310 -7.465 -3.602 1.00 97.88 118 ASP A C 1
ATOM 882 O O . ASP A 1 118 ? 9.619 -7.846 -2.656 1.00 97.88 118 ASP A O 1
ATOM 886 N N . GLU A 1 119 ? 10.436 -6.166 -3.899 1.00 97.56 119 GLU A N 1
ATOM 887 C CA . GLU A 1 119 ? 9.792 -5.085 -3.141 1.00 97.56 119 GLU A CA 1
ATOM 888 C C . GLU A 1 119 ? 8.266 -5.219 -3.141 1.00 97.56 119 GLU A C 1
ATOM 890 O O . GLU A 1 119 ? 7.621 -5.069 -2.102 1.00 97.56 119 GLU A O 1
ATOM 895 N N . ARG A 1 120 ? 7.667 -5.543 -4.295 1.00 97.75 120 ARG A N 1
ATOM 896 C CA . ARG A 1 120 ? 6.220 -5.770 -4.393 1.00 97.75 120 ARG A CA 1
ATOM 897 C C . ARG A 1 120 ? 5.782 -6.956 -3.539 1.00 97.75 120 ARG A C 1
ATOM 899 O O . ARG A 1 120 ? 4.698 -6.915 -2.963 1.00 97.75 120 ARG A O 1
ATOM 906 N N . THR A 1 121 ? 6.581 -8.016 -3.500 1.00 97.81 121 THR A N 1
ATOM 907 C CA . THR A 1 121 ? 6.275 -9.214 -2.711 1.00 97.81 121 THR A CA 1
ATOM 908 C C . THR A 1 121 ? 6.345 -8.895 -1.223 1.00 97.81 121 THR A C 1
ATOM 910 O O . THR A 1 121 ? 5.359 -9.108 -0.527 1.00 97.81 121 THR A O 1
ATOM 913 N N . ALA A 1 122 ? 7.420 -8.246 -0.770 1.00 97.31 122 ALA A N 1
ATOM 914 C CA . ALA A 1 122 ? 7.557 -7.807 0.618 1.00 97.31 122 ALA A CA 1
ATOM 915 C C . ALA A 1 122 ? 6.410 -6.878 1.059 1.00 97.31 122 ALA A C 1
ATOM 917 O O . ALA A 1 122 ? 5.844 -7.055 2.134 1.00 97.31 122 ALA A O 1
ATOM 918 N N . ALA A 1 123 ? 6.012 -5.926 0.207 1.00 97.19 123 ALA A N 1
ATOM 919 C CA . ALA A 1 123 ? 4.890 -5.036 0.498 1.00 97.19 123 ALA A CA 1
ATOM 920 C C . ALA A 1 123 ? 3.543 -5.778 0.581 1.00 97.19 123 ALA A C 1
ATOM 922 O O . ALA A 1 123 ? 2.668 -5.393 1.356 1.00 97.19 123 ALA A O 1
ATOM 923 N N . ASN A 1 124 ? 3.346 -6.827 -0.222 1.00 97.50 124 ASN A N 1
ATOM 924 C CA . ASN A 1 124 ? 2.138 -7.647 -0.140 1.00 97.50 124 ASN A CA 1
ATOM 925 C C . ASN A 1 124 ? 2.100 -8.473 1.148 1.00 97.50 124 ASN A C 1
ATOM 927 O O . ASN A 1 124 ? 1.036 -8.544 1.761 1.00 97.50 124 ASN A O 1
ATOM 931 N N . ASP A 1 125 ? 3.236 -9.037 1.559 1.00 97.81 125 ASP A N 1
ATOM 932 C CA . ASP A 1 125 ? 3.350 -9.798 2.805 1.00 97.81 125 ASP A CA 1
ATOM 933 C C . ASP A 1 125 ? 3.046 -8.898 4.019 1.00 97.81 125 ASP A C 1
ATOM 935 O O . ASP A 1 125 ? 2.232 -9.257 4.869 1.00 97.81 125 ASP A O 1
ATOM 939 N N . GLU A 1 126 ? 3.594 -7.675 4.053 1.00 97.69 126 GLU A N 1
ATOM 940 C CA . GLU A 1 126 ? 3.299 -6.686 5.105 1.00 97.69 126 GLU A CA 1
ATOM 941 C C . GLU A 1 126 ? 1.809 -6.293 5.124 1.00 97.69 126 GLU A C 1
ATOM 943 O O . GLU A 1 126 ? 1.186 -6.164 6.180 1.00 97.69 126 GLU A O 1
ATOM 948 N N . LEU A 1 127 ? 1.188 -6.134 3.949 1.00 97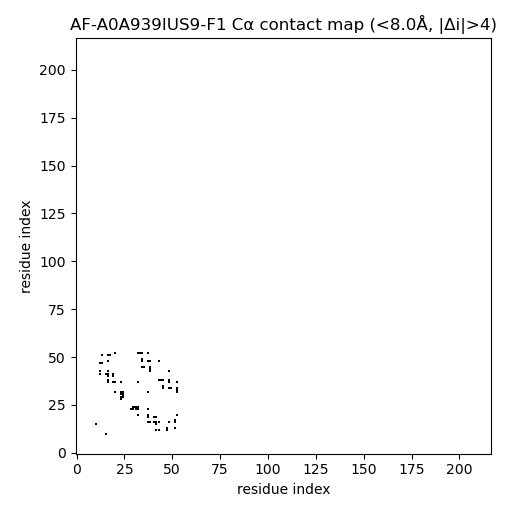.81 127 LEU A N 1
ATOM 949 C CA . LEU A 1 127 ? -0.248 -5.862 3.856 1.00 97.81 127 LEU A CA 1
ATOM 950 C C . LEU A 1 127 ? -1.110 -7.031 4.346 1.00 97.81 127 LEU A C 1
ATOM 952 O O . LEU A 1 127 ? -2.219 -6.792 4.832 1.00 97.81 127 LEU A O 1
ATOM 956 N N . GLU A 1 128 ? -0.662 -8.271 4.174 1.00 97.75 128 GLU A N 1
ATOM 957 C CA . GLU A 1 128 ? -1.351 -9.455 4.685 1.00 97.75 128 GLU A CA 1
ATOM 958 C C . GLU A 1 128 ? -1.253 -9.526 6.213 1.00 97.75 128 GLU A C 1
ATOM 960 O O . GLU A 1 128 ? -2.285 -9.637 6.876 1.00 97.75 128 GLU A O 1
ATOM 965 N N . GLU A 1 129 ? -0.064 -9.303 6.776 1.00 97.81 129 GLU A N 1
ATOM 966 C CA . GLU A 1 129 ? 0.145 -9.233 8.227 1.00 97.81 129 GLU A CA 1
ATOM 967 C C . GLU A 1 129 ? -0.738 -8.154 8.875 1.00 97.81 129 GLU A C 1
ATOM 969 O O . GLU A 1 129 ? -1.498 -8.432 9.806 1.00 97.81 129 GLU A O 1
ATOM 974 N N . LEU A 1 130 ? -0.758 -6.941 8.313 1.00 97.75 130 LEU A N 1
ATOM 975 C CA . LEU A 1 130 ? -1.611 -5.853 8.805 1.00 97.75 130 LEU A CA 1
ATOM 976 C C . LEU A 1 130 ? -3.110 -6.184 8.732 1.00 97.75 130 LEU A C 1
ATOM 978 O O . LEU A 1 130 ? -3.900 -5.718 9.562 1.00 97.75 130 LEU A O 1
ATOM 982 N N . ARG A 1 131 ? -3.543 -6.964 7.735 1.00 97.31 131 ARG A N 1
ATOM 983 C CA . ARG A 1 131 ? -4.944 -7.404 7.632 1.00 97.31 131 ARG A CA 1
ATOM 984 C C . ARG A 1 131 ? -5.295 -8.389 8.737 1.00 97.31 131 ARG A C 1
ATOM 986 O O . ARG A 1 131 ? -6.385 -8.265 9.306 1.00 97.31 131 ARG A O 1
ATOM 993 N N . ASP A 1 132 ? -4.394 -9.305 9.059 1.00 97.81 132 ASP A N 1
ATOM 994 C CA . ASP A 1 132 ? -4.586 -10.292 10.119 1.00 97.81 132 ASP A CA 1
ATOM 995 C C . ASP A 1 132 ? -4.567 -9.646 11.509 1.00 97.81 132 ASP A C 1
ATOM 997 O O . ASP A 1 132 ? -5.434 -9.929 12.350 1.00 97.81 132 ASP A O 1
ATOM 1001 N N . GLU A 1 133 ? -3.662 -8.693 11.737 1.00 98.00 133 GLU A N 1
ATOM 1002 C CA . GLU A 1 133 ? -3.648 -7.873 12.950 1.00 98.00 133 GLU A CA 1
ATOM 1003 C C . GLU A 1 133 ? -4.953 -7.086 13.107 1.00 98.00 133 GLU A C 1
ATOM 1005 O O . GLU A 1 133 ? -5.576 -7.095 14.174 1.00 98.00 133 GLU A O 1
ATOM 1010 N N . LEU A 1 134 ? -5.429 -6.452 12.030 1.00 97.81 134 LEU A N 1
ATOM 1011 C CA . LEU A 1 134 ? -6.686 -5.708 12.039 1.00 97.81 134 LEU A CA 1
ATOM 1012 C C . LEU A 1 134 ? -7.890 -6.622 12.306 1.00 97.81 134 LEU A C 1
ATOM 1014 O O . LEU A 1 134 ? -8.815 -6.229 13.025 1.00 97.81 134 LEU A O 1
ATOM 1018 N N . ALA A 1 135 ? -7.908 -7.827 11.735 1.00 97.75 135 ALA A N 1
ATOM 1019 C CA . ALA A 1 135 ? -8.953 -8.814 11.989 1.00 97.75 135 ALA A CA 1
ATOM 1020 C C . ALA A 1 135 ? -8.965 -9.238 13.466 1.00 97.75 135 ALA A C 1
ATOM 1022 O O . ALA A 1 135 ? -10.028 -9.252 14.096 1.00 97.75 135 ALA A O 1
ATOM 1023 N N . THR A 1 136 ? -7.787 -9.487 14.038 1.00 97.75 136 THR A N 1
ATOM 1024 C CA . THR A 1 136 ? -7.611 -9.836 15.453 1.00 97.75 136 THR A CA 1
ATOM 1025 C C . THR A 1 136 ? -8.065 -8.701 16.369 1.00 97.75 136 THR A C 1
ATOM 1027 O O . THR A 1 136 ? -8.860 -8.918 17.286 1.00 97.75 136 THR A O 1
ATOM 1030 N N . ALA A 1 137 ? -7.651 -7.465 16.084 1.0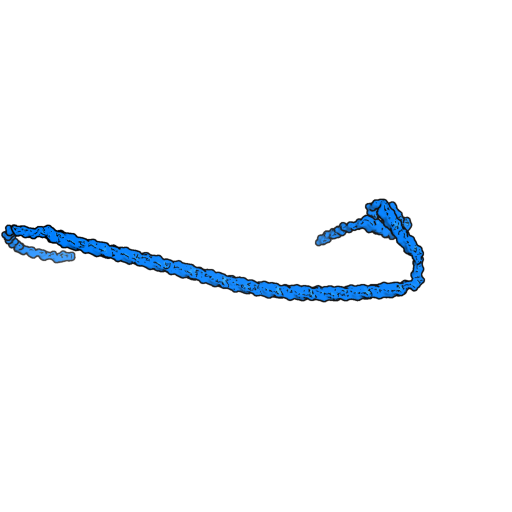0 97.62 137 ALA A N 1
ATOM 1031 C CA . ALA A 1 137 ? -8.059 -6.289 16.845 1.00 97.62 137 ALA A CA 1
ATOM 1032 C C . ALA A 1 137 ? -9.582 -6.084 16.809 1.00 97.62 137 ALA A C 1
ATOM 1034 O O . ALA A 1 137 ? -10.202 -5.807 17.836 1.00 97.62 137 ALA A O 1
ATOM 1035 N N . ARG A 1 138 ? -10.216 -6.272 15.645 1.00 98.19 138 ARG A N 1
ATOM 1036 C CA . ARG A 1 138 ? -11.681 -6.193 15.507 1.00 98.19 138 ARG A CA 1
ATOM 1037 C C . ARG A 1 138 ? -12.397 -7.269 16.321 1.00 98.19 138 ARG A C 1
ATOM 1039 O O . ARG A 1 138 ? -13.415 -6.967 16.944 1.00 98.19 138 ARG A O 1
ATOM 1046 N N . ALA A 1 139 ? -11.876 -8.495 16.334 1.00 97.88 139 ALA A N 1
ATOM 1047 C CA . ALA A 1 139 ? -12.431 -9.578 17.138 1.00 97.88 139 ALA A CA 1
ATOM 1048 C C . ALA A 1 139 ? -12.333 -9.271 18.642 1.00 97.88 139 ALA A C 1
ATOM 1050 O O . ALA A 1 139 ? -13.313 -9.447 19.369 1.00 97.88 139 ALA A O 1
ATOM 1051 N N . GLU A 1 140 ? -11.198 -8.739 19.101 1.00 98.06 140 GLU A N 1
ATOM 1052 C CA . GLU A 1 140 ? -11.019 -8.369 20.508 1.00 98.06 140 GLU A CA 1
ATOM 1053 C C . GLU A 1 140 ? -11.913 -7.191 20.911 1.00 98.06 140 GLU A C 1
ATOM 1055 O O . GLU A 1 140 ? -12.542 -7.230 21.966 1.00 98.06 140 GLU A O 1
ATOM 1060 N N . ILE A 1 141 ? -12.076 -6.184 20.046 1.00 98.12 141 ILE A N 1
ATOM 1061 C CA . ILE A 1 141 ? -13.032 -5.090 20.275 1.00 98.12 141 ILE A CA 1
ATOM 1062 C C . ILE A 1 141 ? -14.456 -5.637 20.434 1.00 98.12 141 ILE A C 1
ATOM 1064 O O . ILE A 1 141 ? -15.173 -5.225 21.348 1.00 98.12 141 ILE A O 1
ATOM 1068 N N . ALA A 1 142 ? -14.880 -6.577 19.585 1.00 98.00 142 ALA A N 1
ATOM 1069 C CA . ALA A 1 142 ? -16.204 -7.189 19.688 1.00 98.00 142 ALA A CA 1
ATOM 1070 C C . ALA A 1 142 ? -16.373 -7.986 20.997 1.00 98.00 142 ALA A C 1
ATOM 1072 O O . ALA A 1 142 ? -17.414 -7.887 21.660 1.00 98.00 142 ALA A O 1
ATOM 1073 N N . ARG A 1 143 ? -15.333 -8.728 21.406 1.00 98.38 143 ARG A N 1
ATOM 1074 C CA . ARG A 1 143 ? -15.300 -9.459 22.681 1.00 98.38 143 ARG A CA 1
ATOM 1075 C C . ARG A 1 143 ? -15.438 -8.508 23.868 1.00 98.38 143 ARG A C 1
ATOM 1077 O O . ARG A 1 143 ? -16.329 -8.696 24.695 1.00 98.38 143 ARG A O 1
ATOM 1084 N N . LEU A 1 144 ? -14.610 -7.466 23.917 1.00 98.06 144 LEU A N 1
ATOM 1085 C CA . LEU A 1 144 ? -14.614 -6.468 24.987 1.00 98.06 144 LEU A CA 1
ATOM 1086 C C . LEU A 1 144 ? -15.928 -5.688 25.038 1.00 98.06 144 LEU A C 1
ATOM 1088 O O . LEU A 1 144 ? -16.447 -5.444 26.121 1.00 98.06 144 LEU A O 1
ATOM 1092 N N . THR A 1 145 ? -16.513 -5.356 23.886 1.00 98.25 145 THR A N 1
ATOM 1093 C CA . THR A 1 145 ? -17.827 -4.696 23.817 1.00 98.25 145 THR A CA 1
ATOM 1094 C C . THR A 1 145 ? -18.905 -5.566 24.461 1.00 98.25 145 THR A C 1
ATOM 1096 O O . THR A 1 145 ? -19.656 -5.093 25.310 1.00 98.25 145 THR A O 1
ATOM 1099 N N . THR A 1 146 ? -18.931 -6.859 24.129 1.00 98.19 146 THR A N 1
ATOM 1100 C CA . THR A 1 146 ? -19.867 -7.822 24.731 1.00 98.19 146 THR A CA 1
ATOM 1101 C C . THR A 1 146 ? -19.654 -7.941 26.244 1.00 98.19 146 THR A C 1
ATOM 1103 O O . THR A 1 146 ? -20.610 -8.006 27.019 1.00 98.19 146 THR A O 1
ATOM 1106 N N . GLU A 1 147 ? -18.395 -7.958 26.687 1.00 97.62 147 GLU A N 1
ATOM 1107 C CA . GLU A 1 147 ? -18.044 -8.035 28.104 1.00 97.62 147 GLU A CA 1
ATOM 1108 C C . GLU A 1 147 ? -18.465 -6.774 28.876 1.00 97.62 147 GLU A C 1
ATOM 1110 O O . GLU A 1 147 ? -19.031 -6.889 29.965 1.00 97.62 147 GLU A O 1
ATOM 1115 N N . ILE A 1 148 ? -18.292 -5.586 28.286 1.00 98.00 148 ILE A N 1
ATOM 1116 C CA . ILE A 1 148 ? -18.759 -4.311 28.845 1.00 98.00 148 ILE A CA 1
ATOM 1117 C C . ILE A 1 148 ? -20.277 -4.325 29.023 1.00 98.00 148 ILE A C 1
ATOM 1119 O O . ILE A 1 148 ? -20.746 -4.041 30.125 1.00 98.00 148 ILE A O 1
ATOM 1123 N N . THR A 1 149 ? -21.040 -4.706 27.994 1.00 98.00 149 THR A N 1
ATOM 1124 C CA . THR A 1 149 ? -22.507 -4.784 28.084 1.00 98.00 149 THR A CA 1
ATOM 1125 C C . THR A 1 149 ? -22.938 -5.719 29.212 1.00 98.00 149 THR A C 1
ATOM 1127 O O . THR A 1 149 ? -23.751 -5.347 30.054 1.00 98.00 149 THR A O 1
ATOM 1130 N N . ARG A 1 150 ? -22.312 -6.896 29.325 1.00 97.06 150 ARG A N 1
ATOM 1131 C CA . ARG A 1 150 ? -22.614 -7.852 30.399 1.00 97.06 150 ARG A CA 1
ATOM 1132 C C . ARG A 1 150 ? -22.313 -7.297 31.794 1.00 97.06 150 ARG A C 1
ATOM 1134 O O . ARG A 1 150 ? -23.016 -7.607 32.758 1.00 97.06 150 ARG A O 1
ATOM 1141 N N . VAL A 1 151 ? -21.229 -6.539 31.943 1.00 97.94 151 VAL A N 1
ATOM 1142 C CA . VAL A 1 151 ? -20.871 -5.901 33.219 1.00 97.94 151 VAL A CA 1
ATOM 1143 C C . VAL A 1 151 ? -21.861 -4.789 33.563 1.00 97.94 151 VAL A C 1
ATOM 1145 O O . VAL A 1 151 ? -22.266 -4.695 34.721 1.00 97.94 151 VAL A O 1
ATOM 1148 N N . GLN A 1 152 ? -22.288 -4.000 32.576 1.00 97.31 152 GLN A N 1
ATOM 1149 C CA . GLN A 1 152 ? -2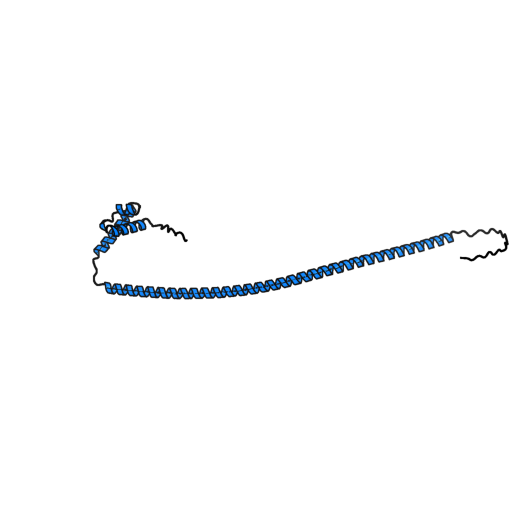3.301 -2.957 32.744 1.00 97.31 152 GLN A CA 1
ATOM 1150 C C . GLN A 1 152 ? -24.640 -3.545 33.201 1.00 97.31 152 GLN A C 1
ATOM 1152 O O . GLN A 1 152 ? -25.132 -3.143 34.251 1.00 97.31 152 GLN A O 1
ATOM 1157 N N . GLU A 1 153 ? -25.152 -4.575 32.522 1.00 97.62 153 GLU A N 1
ATOM 1158 C CA . GLU A 1 153 ? -26.401 -5.264 32.897 1.00 97.62 153 GLU A CA 1
ATOM 1159 C C . GLU A 1 153 ? -26.356 -5.812 34.333 1.00 97.62 153 GLU A C 1
ATOM 1161 O O . GLU A 1 153 ? -27.308 -5.687 35.109 1.00 97.62 153 GLU A O 1
ATOM 1166 N N . ARG A 1 154 ? -25.221 -6.402 34.736 1.00 96.25 154 ARG A N 1
ATOM 1167 C CA . ARG A 1 154 ? -25.016 -6.863 36.120 1.00 96.25 154 ARG A CA 1
ATOM 1168 C C . ARG A 1 154 ? -25.007 -5.706 37.115 1.00 96.25 154 ARG A C 1
ATOM 1170 O O . ARG A 1 154 ? -25.511 -5.865 38.226 1.00 96.25 154 ARG A O 1
ATOM 1177 N N . GLY A 1 155 ? -24.403 -4.581 36.741 1.00 97.50 155 GLY A N 1
ATOM 1178 C CA . GLY A 1 155 ? -24.384 -3.361 37.540 1.00 97.50 155 GLY A CA 1
ATOM 1179 C C . GLY A 1 155 ? -25.790 -2.809 37.759 1.00 97.50 155 GLY A C 1
ATOM 1180 O O . GLY A 1 155 ? -26.163 -2.559 38.902 1.00 97.50 155 GLY A O 1
ATOM 1181 N N . GLU A 1 156 ? -26.581 -2.706 36.692 1.00 97.56 156 GLU A N 1
ATOM 1182 C CA . GLU A 1 156 ? -27.979 -2.262 36.727 1.00 97.56 156 GLU A CA 1
ATOM 1183 C C . GLU A 1 156 ? -28.839 -3.184 37.592 1.00 97.56 156 GLU A C 1
ATOM 1185 O O . GLU A 1 156 ? -29.495 -2.722 38.523 1.00 97.56 156 GLU A O 1
ATOM 1190 N N . THR A 1 157 ? -28.736 -4.500 37.380 1.00 97.12 157 THR A N 1
ATOM 1191 C CA . THR A 1 157 ? -29.454 -5.498 38.191 1.00 97.12 157 THR A CA 1
ATOM 1192 C C . THR A 1 157 ? -29.102 -5.361 39.674 1.00 97.12 157 THR A C 1
ATOM 1194 O O . THR A 1 157 ? -29.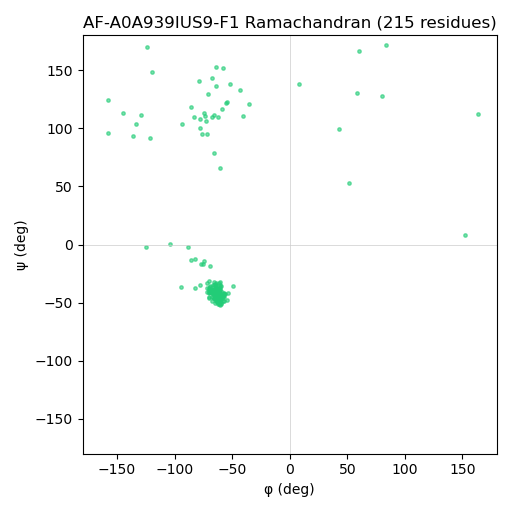963 -5.430 40.551 1.00 97.12 157 THR A O 1
ATOM 1197 N N . LYS A 1 158 ? -27.817 -5.159 39.992 1.00 97.56 158 LYS A N 1
ATOM 1198 C CA . LYS A 1 158 ? -27.374 -4.981 41.378 1.00 97.56 158 LYS A CA 1
ATOM 1199 C C . LYS A 1 158 ? -27.880 -3.669 41.976 1.00 97.56 158 LYS A C 1
ATOM 1201 O O . LYS A 1 158 ? -28.247 -3.663 43.148 1.00 97.56 158 LYS A O 1
ATOM 1206 N N . ALA A 1 159 ? -27.903 -2.588 41.202 1.00 97.25 159 ALA A N 1
ATOM 1207 C CA . ALA A 1 159 ? -28.452 -1.310 41.641 1.00 97.25 159 ALA A CA 1
ATOM 1208 C C . ALA A 1 159 ? -29.952 -1.426 41.955 1.00 97.25 159 ALA A C 1
ATOM 1210 O O . ALA A 1 159 ? -30.384 -0.974 43.011 1.00 97.25 159 ALA A O 1
ATOM 1211 N N . GLU A 1 160 ? -30.723 -2.108 41.104 1.00 97.88 160 GLU A N 1
ATOM 1212 C CA . GLU A 1 160 ? -32.154 -2.350 41.322 1.00 97.88 160 GLU A CA 1
ATOM 1213 C C . GLU A 1 160 ? -32.417 -3.200 42.575 1.00 97.88 160 GLU A C 1
ATOM 1215 O O . GLU A 1 160 ? -33.295 -2.878 43.382 1.00 97.88 160 GLU A O 1
ATOM 1220 N N . MET A 1 161 ? -31.623 -4.257 42.793 1.00 97.00 161 MET A N 1
ATOM 1221 C CA . MET A 1 161 ? -31.724 -5.069 44.011 1.00 97.00 161 MET A CA 1
ATOM 1222 C C . MET A 1 161 ? -31.467 -4.242 45.274 1.00 97.00 161 MET A C 1
ATOM 1224 O O . MET A 1 161 ? -32.226 -4.357 46.236 1.00 97.00 161 MET A O 1
ATOM 1228 N N . LEU A 1 162 ? -30.423 -3.407 45.264 1.00 97.81 162 LEU A N 1
ATOM 1229 C CA . LEU A 1 162 ? -30.084 -2.547 46.399 1.00 97.81 162 LEU A CA 1
ATOM 1230 C C . LEU A 1 162 ? -31.165 -1.495 46.660 1.00 97.81 162 LEU A C 1
ATOM 1232 O O . LEU A 1 162 ? -31.501 -1.259 47.817 1.00 97.81 162 LEU A O 1
ATOM 1236 N N . GLU A 1 163 ? -31.747 -0.903 45.616 1.00 97.81 163 GLU A N 1
ATOM 1237 C CA . GLU A 1 163 ? -32.846 0.055 45.776 1.00 97.81 163 GLU A CA 1
ATOM 1238 C C . GLU A 1 163 ? -34.098 -0.620 46.350 1.00 97.81 163 GLU A C 1
ATOM 1240 O O . GLU A 1 163 ? -34.734 -0.093 47.262 1.00 97.81 163 GLU A O 1
ATOM 1245 N N . THR A 1 164 ? -34.408 -1.836 45.896 1.00 97.75 164 THR A N 1
ATOM 1246 C CA . THR A 1 164 ? -35.531 -2.617 46.433 1.00 97.75 164 THR A CA 1
ATOM 1247 C C . THR A 1 164 ? -35.318 -2.977 47.907 1.00 97.75 164 THR A C 1
ATOM 1249 O O . THR A 1 164 ? -36.258 -2.953 48.702 1.00 97.75 164 THR A O 1
ATOM 1252 N N . GLU A 1 165 ? -34.096 -3.348 48.296 1.00 97.69 165 GLU A N 1
ATOM 1253 C CA . GLU A 1 165 ? -33.751 -3.635 49.692 1.00 97.69 165 GLU A CA 1
ATOM 1254 C C . GLU A 1 165 ? -33.856 -2.377 50.561 1.00 97.69 165 GLU A C 1
ATOM 1256 O O . GLU A 1 165 ? -34.525 -2.408 51.595 1.00 97.69 165 GLU A O 1
ATOM 1261 N N . ARG A 1 166 ? -33.315 -1.251 50.079 1.00 97.75 166 ARG A N 1
ATOM 1262 C CA . ARG A 1 166 ? -33.430 0.067 50.717 1.00 97.75 166 ARG A CA 1
ATOM 1263 C C . ARG A 1 166 ? -34.891 0.438 50.973 1.00 97.75 166 ARG A C 1
ATOM 1265 O O . ARG A 1 166 ? -35.239 0.800 52.094 1.00 97.75 166 ARG A O 1
ATOM 1272 N N . GLN A 1 167 ? -35.756 0.281 49.971 1.00 97.69 167 GLN A N 1
ATOM 1273 C CA . GLN A 1 167 ? -37.183 0.579 50.092 1.00 97.69 167 GLN A CA 1
ATOM 1274 C C . GLN A 1 167 ? -37.881 -0.319 51.128 1.00 97.69 167 GLN A C 1
ATOM 1276 O O . GLN A 1 167 ? -38.672 0.166 51.937 1.00 97.69 167 GLN A O 1
ATOM 1281 N N . ARG A 1 168 ? -37.564 -1.621 51.165 1.00 96.81 168 ARG A N 1
ATOM 1282 C CA . ARG A 1 168 ? -38.128 -2.538 52.173 1.00 96.81 168 ARG A CA 1
ATOM 1283 C C . ARG A 1 168 ? -37.712 -2.172 53.593 1.00 96.81 168 ARG A C 1
ATOM 1285 O O . ARG A 1 168 ? -38.520 -2.304 54.512 1.00 96.81 168 ARG A O 1
ATOM 1292 N N . ASP A 1 169 ? -36.469 -1.754 53.791 1.00 96.31 169 ASP A N 1
ATOM 1293 C CA . ASP A 1 169 ? -35.995 -1.346 55.112 1.00 96.31 169 ASP A CA 1
ATOM 1294 C C . ASP A 1 169 ? -36.631 -0.023 55.555 1.00 96.31 169 ASP A C 1
ATOM 1296 O O . ASP A 1 169 ? -37.048 0.094 56.709 1.00 96.31 169 ASP A O 1
ATOM 1300 N N . GLU A 1 170 ? -36.832 0.928 54.640 1.00 97.06 170 GLU A N 1
ATOM 1301 C CA . GLU A 1 170 ? -37.608 2.144 54.912 1.00 97.06 170 GLU A CA 1
ATOM 1302 C C . GLU A 1 170 ? -39.048 1.824 55.339 1.00 97.06 170 GLU A C 1
ATOM 1304 O O . GLU A 1 170 ? -39.524 2.351 56.348 1.00 97.06 170 GLU A O 1
ATOM 1309 N N . GLU A 1 171 ? -39.732 0.919 54.635 1.00 97.44 171 GLU A N 1
ATOM 1310 C CA . GLU A 1 171 ? -41.087 0.475 54.989 1.00 97.44 171 GLU A CA 1
ATOM 1311 C C . GLU A 1 171 ? -41.134 -0.203 56.367 1.00 97.44 171 GLU A C 1
ATOM 1313 O O . GLU A 1 171 ? -42.040 0.060 57.165 1.00 97.44 171 GLU A O 1
ATOM 1318 N N . ARG A 1 172 ? -40.143 -1.047 56.691 1.00 96.62 172 ARG A N 1
ATOM 1319 C CA . ARG A 1 172 ? -40.023 -1.682 58.015 1.00 96.62 172 ARG A CA 1
ATOM 1320 C C . ARG A 1 172 ? -39.842 -0.645 59.117 1.00 96.62 172 ARG A C 1
ATOM 1322 O O . ARG A 1 172 ? -40.550 -0.713 60.123 1.00 96.62 172 ARG A O 1
ATOM 1329 N N . HIS A 1 173 ? -38.945 0.318 58.918 1.00 96.81 173 HIS A N 1
ATOM 1330 C CA . HIS A 1 173 ? -38.712 1.396 59.874 1.00 96.81 173 HIS A CA 1
ATOM 1331 C C . HIS A 1 173 ? -39.959 2.267 60.066 1.00 96.81 173 HIS A C 1
ATOM 1333 O O . HIS A 1 173 ? -40.323 2.576 61.200 1.00 96.81 173 HIS A O 1
ATOM 1339 N N . GLN A 1 174 ? -40.673 2.610 58.991 1.00 97.12 174 GLN A N 1
ATOM 1340 C CA . GLN A 1 174 ? -41.933 3.353 59.093 1.00 97.12 174 GLN A CA 1
ATOM 1341 C C . GLN A 1 174 ? -43.010 2.567 59.854 1.00 97.12 174 GLN A C 1
ATOM 1343 O O . GLN A 1 174 ? -43.696 3.129 60.711 1.00 97.12 174 GLN A O 1
ATOM 1348 N N . ALA A 1 175 ? -43.144 1.264 59.594 1.00 96.50 175 ALA A N 1
ATOM 1349 C CA . ALA A 1 175 ? -44.090 0.411 60.306 1.00 96.50 175 ALA A CA 1
ATOM 1350 C C . ALA A 1 175 ? -43.751 0.284 61.802 1.00 96.50 175 ALA A C 1
ATOM 1352 O O . ALA A 1 175 ? -44.652 0.256 62.643 1.00 96.50 175 ALA A O 1
ATOM 1353 N N . GLU A 1 176 ? -42.466 0.223 62.151 1.00 97.19 176 GLU A N 1
ATOM 1354 C CA . GLU A 1 176 ? -42.004 0.204 63.539 1.00 97.19 176 GLU A CA 1
ATOM 1355 C C . GLU A 1 176 ? -42.319 1.520 64.259 1.00 97.19 176 GLU A C 1
ATOM 1357 O O . GLU A 1 176 ? -42.910 1.494 65.342 1.00 97.19 176 GLU A O 1
ATOM 1362 N N . LEU A 1 177 ? -42.038 2.663 63.627 1.00 96.88 177 LEU A N 1
ATOM 1363 C CA . LEU A 1 177 ? -42.407 3.977 64.157 1.00 96.88 177 LEU A CA 1
ATOM 1364 C C . LEU A 1 177 ? -43.922 4.095 64.373 1.00 96.88 177 LEU A C 1
ATOM 1366 O O . LEU A 1 177 ? -44.357 4.554 65.429 1.00 96.88 177 LEU A O 1
ATOM 1370 N N . ALA A 1 178 ? -44.737 3.621 63.426 1.00 96.62 178 ALA A N 1
ATOM 1371 C CA . ALA A 1 178 ? -46.192 3.612 63.565 1.00 96.62 178 ALA A CA 1
ATOM 1372 C C . ALA A 1 178 ? -46.664 2.731 64.740 1.00 96.62 178 ALA A C 1
ATOM 1374 O O . ALA A 1 178 ? -47.556 3.126 65.494 1.00 96.62 178 ALA A O 1
ATOM 1375 N N . ARG A 1 179 ? -46.046 1.558 64.947 1.00 96.50 179 ARG A N 1
ATOM 1376 C CA . ARG A 1 179 ? -46.332 0.681 66.100 1.00 96.50 179 ARG A CA 1
ATOM 1377 C C . ARG A 1 179 ? -45.949 1.331 67.426 1.00 96.50 179 ARG A C 1
ATOM 1379 O O . ARG A 1 179 ? -46.716 1.252 68.389 1.00 96.50 179 ARG A O 1
ATOM 1386 N N . MET A 1 180 ? -44.785 1.975 67.486 1.00 96.50 180 MET A N 1
ATOM 1387 C CA . MET A 1 180 ? -44.354 2.721 68.666 1.00 96.50 180 MET A CA 1
ATOM 1388 C C . MET A 1 180 ? -45.321 3.861 68.977 1.00 96.50 180 MET A C 1
ATOM 1390 O O . MET A 1 180 ? -45.753 3.989 70.121 1.00 96.50 180 MET A O 1
ATOM 1394 N N . GLN A 1 181 ? -45.727 4.630 67.965 1.00 96.19 181 GLN A N 1
ATOM 1395 C CA . GLN A 1 181 ? -46.686 5.718 68.132 1.00 96.19 181 GLN A CA 1
ATOM 1396 C C . GLN A 1 181 ? -48.035 5.207 68.654 1.00 96.19 181 GLN A C 1
ATOM 1398 O O . GLN A 1 181 ? -48.537 5.722 69.648 1.00 96.19 181 GLN A O 1
ATOM 1403 N N . ALA A 1 182 ? -48.574 4.132 68.072 1.00 95.38 182 ALA A N 1
ATOM 1404 C CA . ALA A 1 182 ? -49.814 3.514 68.548 1.00 95.38 182 ALA A CA 1
ATOM 1405 C C . ALA A 1 182 ? -49.708 3.021 70.006 1.00 95.38 182 ALA A C 1
ATOM 1407 O O . ALA A 1 182 ? -50.666 3.107 70.780 1.00 95.38 182 ALA A O 1
ATOM 1408 N N . THR A 1 183 ? -48.532 2.528 70.404 1.00 95.88 183 THR A N 1
ATOM 1409 C CA . THR A 1 183 ? -48.258 2.120 71.789 1.00 95.88 183 THR A CA 1
ATOM 1410 C C . THR A 1 183 ? -48.254 3.327 72.728 1.00 95.88 183 THR A C 1
ATOM 1412 O O . THR A 1 183 ? -48.892 3.282 73.780 1.00 95.88 183 THR A O 1
ATOM 1415 N N . ILE A 1 184 ? -47.593 4.422 72.336 1.00 94.81 184 ILE A N 1
ATOM 1416 C CA . ILE A 1 184 ? -47.587 5.689 73.082 1.00 94.81 184 ILE A CA 1
ATOM 1417 C C . ILE A 1 184 ? -49.018 6.210 73.250 1.00 94.81 184 ILE A C 1
ATOM 1419 O O . ILE A 1 184 ? -49.428 6.507 74.372 1.00 94.81 184 ILE A O 1
ATOM 1423 N N . ASP A 1 185 ? -49.802 6.249 72.174 1.00 94.12 185 ASP A N 1
ATOM 1424 C CA . ASP A 1 185 ? -51.189 6.720 72.202 1.00 94.12 185 ASP A CA 1
ATOM 1425 C C . ASP A 1 185 ? -52.061 5.859 73.130 1.00 94.12 185 ASP A C 1
ATOM 1427 O O . ASP A 1 185 ? -52.874 6.388 73.890 1.00 94.12 185 ASP A O 1
ATOM 1431 N N . THR A 1 186 ? -51.847 4.539 73.145 1.00 94.19 186 THR A N 1
ATOM 1432 C CA . THR A 1 186 ? -52.548 3.612 74.049 1.00 94.19 186 THR A CA 1
ATOM 1433 C C . THR A 1 186 ? -52.205 3.880 75.519 1.00 94.19 186 THR A C 1
ATOM 1435 O O . THR A 1 186 ? -53.104 3.926 76.360 1.00 94.19 186 THR A O 1
ATOM 1438 N N . ILE A 1 187 ? -50.926 4.111 75.841 1.00 92.00 187 ILE A N 1
ATOM 1439 C CA . ILE A 1 187 ? -50.475 4.454 77.203 1.00 92.00 187 ILE A CA 1
ATOM 1440 C C . ILE A 1 187 ? -51.044 5.816 77.638 1.00 92.00 187 ILE A C 1
ATOM 1442 O O . ILE A 1 187 ? -51.504 5.993 78.773 1.00 92.00 187 ILE A O 1
ATOM 1446 N N . LEU A 1 188 ? -51.055 6.799 76.737 1.00 90.88 188 LEU A N 1
ATOM 1447 C CA . LEU A 1 188 ? -51.640 8.115 77.000 1.00 90.88 188 LEU A CA 1
ATOM 1448 C C . LEU A 1 188 ? -53.160 8.034 77.208 1.00 90.88 188 LEU A C 1
ATOM 1450 O O . LEU A 1 188 ? -53.702 8.708 78.085 1.00 90.88 188 LEU A O 1
ATOM 1454 N N . ALA A 1 189 ? -53.858 7.182 76.456 1.00 86.00 189 ALA A N 1
ATOM 1455 C CA . ALA A 1 189 ? -55.281 6.932 76.659 1.00 86.00 189 ALA A CA 1
ATOM 1456 C C . ALA A 1 189 ? -55.548 6.238 78.006 1.00 86.00 189 ALA A C 1
ATOM 1458 O O . ALA A 1 189 ? -56.448 6.652 78.738 1.00 86.00 189 ALA A O 1
ATOM 1459 N N . SER A 1 190 ? -54.737 5.243 78.388 1.00 79.00 190 SER A N 1
ATOM 1460 C CA . SER A 1 190 ? -54.912 4.539 79.663 1.00 79.00 190 SER A CA 1
ATOM 1461 C C . SER A 1 190 ? -54.655 5.444 80.873 1.00 79.00 190 SER A C 1
ATOM 1463 O O . SER A 1 190 ? -55.360 5.333 81.874 1.00 79.00 190 SER A O 1
ATOM 1465 N N . THR A 1 191 ? -53.713 6.388 80.772 1.00 76.06 191 THR A N 1
ATOM 1466 C CA . THR A 1 191 ? -53.406 7.366 81.838 1.00 76.06 191 THR A CA 1
ATOM 1467 C C . THR A 1 191 ? -54.441 8.493 81.970 1.00 76.06 191 THR A C 1
ATOM 1469 O O . THR A 1 191 ? -54.504 9.136 83.016 1.00 76.06 191 THR A O 1
ATOM 1472 N N . LYS A 1 192 ? -55.302 8.705 80.964 1.00 63.34 192 LYS A N 1
ATOM 1473 C CA . LYS A 1 192 ? -56.429 9.660 81.003 1.00 63.34 192 LYS A CA 1
ATOM 1474 C C . LYS A 1 192 ? -57.733 9.083 81.562 1.00 63.34 192 LYS A C 1
ATOM 1476 O O . LYS A 1 192 ? -58.706 9.826 81.677 1.00 63.34 192 LYS A O 1
ATOM 1481 N N . THR A 1 193 ? -57.776 7.801 81.923 1.00 46.41 193 THR A N 1
ATOM 1482 C CA . THR A 1 193 ? -58.969 7.199 82.537 1.00 46.41 193 THR A CA 1
ATOM 1483 C C . THR A 1 193 ? -59.085 7.676 83.992 1.00 46.41 193 THR A C 1
ATOM 1485 O O . THR A 1 193 ? -58.229 7.318 84.804 1.00 46.41 193 THR A O 1
ATOM 1488 N N . PRO A 1 194 ? -60.101 8.477 84.372 1.00 47.25 194 PRO A N 1
ATOM 1489 C CA . PRO A 1 194 ? -60.303 8.831 85.769 1.00 47.25 194 PRO A CA 1
ATOM 1490 C C . PRO A 1 194 ? -60.638 7.562 86.558 1.00 47.25 194 PRO A C 1
ATOM 1492 O O . PRO A 1 194 ? -61.428 6.730 86.106 1.00 47.25 194 PRO A O 1
ATOM 1495 N N . ALA A 1 195 ? -60.023 7.417 87.734 1.00 43.34 195 ALA A N 1
ATOM 1496 C CA . ALA A 1 195 ? -60.315 6.349 88.682 1.00 43.34 195 ALA A CA 1
ATOM 1497 C C . ALA A 1 195 ? -61.839 6.148 88.811 1.00 43.34 195 ALA A C 1
ATOM 1499 O O . ALA A 1 195 ? -62.558 7.143 88.961 1.00 43.34 195 ALA A O 1
ATOM 1500 N N . PRO A 1 196 ? -62.360 4.906 88.759 1.00 46.66 196 PRO A N 1
ATOM 1501 C CA . PRO A 1 196 ? -63.783 4.687 88.946 1.00 46.66 196 PRO A CA 1
ATOM 1502 C C . PRO A 1 196 ? -64.159 5.153 90.352 1.00 46.66 196 PRO A C 1
ATOM 1504 O O . PRO A 1 196 ? -63.776 4.546 91.353 1.00 46.66 196 PRO A O 1
ATOM 1507 N N . ALA A 1 197 ? -64.907 6.256 90.421 1.00 45.31 197 ALA A N 1
ATOM 1508 C CA . ALA A 1 197 ? -65.574 6.675 91.637 1.00 45.31 197 ALA A CA 1
ATOM 1509 C C . ALA A 1 197 ? -66.445 5.509 92.115 1.00 45.31 197 ALA A C 1
ATOM 1511 O O . ALA A 1 197 ? -67.300 4.995 91.390 1.00 45.31 197 ALA A O 1
ATOM 1512 N N . SER A 1 198 ? -66.182 5.069 93.339 1.00 52.47 198 SER A N 1
ATOM 1513 C CA . SER A 1 198 ? -66.913 4.008 94.007 1.00 52.47 198 SER A CA 1
ATOM 1514 C C . SER A 1 198 ? -68.413 4.314 94.031 1.00 52.47 198 SER A C 1
ATOM 1516 O O . SER A 1 198 ? -68.859 5.309 94.598 1.00 52.47 198 SER A O 1
ATOM 1518 N N . LYS A 1 199 ? -69.225 3.413 93.473 1.00 40.97 199 LYS A N 1
ATOM 1519 C CA . LYS A 1 199 ? -70.607 3.230 93.923 1.00 40.97 199 LYS A CA 1
ATOM 1520 C C . LYS A 1 199 ? -70.907 1.749 94.083 1.00 40.97 199 LYS A C 1
ATOM 1522 O O . LYS A 1 199 ? -71.116 1.004 93.135 1.00 40.97 199 LYS A O 1
ATOM 1527 N N . THR A 1 200 ? -70.917 1.364 95.351 1.00 50.16 200 THR A N 1
ATOM 1528 C CA . THR A 1 200 ? -71.557 0.194 95.938 1.00 50.16 200 THR A CA 1
ATOM 1529 C C . THR A 1 200 ? -72.880 -0.146 95.250 1.00 50.16 200 THR A C 1
ATOM 1531 O O . THR A 1 200 ? -73.827 0.633 95.295 1.00 50.16 200 THR A O 1
ATOM 1534 N N . THR A 1 201 ? -72.995 -1.348 94.689 1.00 40.66 201 THR A N 1
ATOM 1535 C CA . THR A 1 201 ? -74.250 -2.119 94.713 1.00 40.66 201 THR A CA 1
ATOM 1536 C C . THR A 1 201 ? -73.939 -3.596 94.506 1.00 40.66 201 THR A C 1
ATOM 1538 O O . THR A 1 201 ? -73.773 -4.103 93.402 1.00 40.66 201 THR A O 1
ATOM 1541 N N . ARG A 1 202 ? -73.838 -4.303 95.632 1.00 45.97 202 ARG A N 1
ATOM 1542 C CA . ARG A 1 202 ? -73.789 -5.759 95.701 1.00 45.97 202 ARG A CA 1
ATOM 1543 C C . ARG A 1 202 ? -75.193 -6.276 95.383 1.00 45.97 202 ARG A C 1
ATOM 1545 O O . ARG A 1 202 ? -76.080 -6.160 96.224 1.00 45.97 202 ARG A O 1
ATOM 1552 N N . LYS A 1 203 ? -75.410 -6.843 94.194 1.00 41.69 203 LYS A N 1
ATOM 1553 C CA . LYS A 1 203 ? -76.599 -7.661 93.918 1.00 41.69 203 LYS A CA 1
ATOM 1554 C C . LYS A 1 203 ? -76.164 -9.053 93.481 1.00 41.69 203 LYS A C 1
ATOM 1556 O O . LYS A 1 203 ? -75.907 -9.326 92.315 1.00 41.69 203 LYS A O 1
ATOM 1561 N N . THR A 1 204 ? -76.058 -9.924 94.475 1.00 48.81 204 THR A N 1
ATOM 1562 C CA . THR A 1 204 ? -75.935 -11.371 94.322 1.00 48.81 204 THR A CA 1
ATOM 1563 C C . THR A 1 204 ? -77.154 -11.886 93.557 1.00 48.81 204 THR A C 1
ATOM 1565 O O . THR A 1 204 ? -78.267 -11.787 94.063 1.00 48.81 204 THR A O 1
ATOM 1568 N N . THR A 1 205 ? -76.963 -12.454 92.364 1.00 48.88 205 THR A N 1
ATOM 1569 C CA . THR A 1 205 ? -77.969 -13.331 91.747 1.00 48.88 205 THR A CA 1
ATOM 1570 C C . THR A 1 205 ? -77.290 -14.623 91.321 1.00 48.88 205 THR A C 1
ATOM 1572 O O . THR A 1 205 ? -76.429 -14.650 90.449 1.00 48.88 205 THR A O 1
ATOM 1575 N N . ARG A 1 206 ? -77.666 -15.687 92.026 1.00 44.88 206 ARG A N 1
ATOM 1576 C CA . ARG A 1 206 ? -77.307 -17.083 91.805 1.00 44.88 206 ARG A CA 1
ATOM 1577 C C . ARG A 1 206 ? -78.297 -17.659 90.787 1.00 44.88 206 ARG A C 1
ATOM 1579 O O . ARG A 1 206 ? -79.482 -17.712 91.089 1.00 44.88 206 ARG A O 1
ATOM 1586 N N . GLN A 1 207 ? -77.817 -18.111 89.633 1.00 46.41 207 GLN A N 1
ATOM 1587 C CA . GLN A 1 207 ? -78.525 -19.031 88.729 1.00 46.41 207 GLN A CA 1
ATOM 1588 C C . GLN A 1 207 ? -77.494 -20.075 88.273 1.00 46.41 207 GLN A C 1
ATOM 1590 O O . GLN A 1 207 ? -76.537 -19.746 87.588 1.00 46.41 207 GLN A O 1
ATOM 1595 N N . THR A 1 208 ? -77.385 -21.219 88.952 1.00 41.44 208 THR A N 1
ATOM 1596 C CA . THR A 1 208 ? -77.996 -22.517 88.587 1.00 41.44 208 THR A CA 1
ATOM 1597 C C . THR A 1 208 ? -77.908 -22.876 87.102 1.00 41.44 208 THR A C 1
ATOM 1599 O O . THR A 1 208 ? -78.711 -22.433 86.294 1.00 41.44 208 THR A O 1
ATOM 1602 N N . ALA A 1 209 ? -76.914 -23.725 86.828 1.00 47.00 209 ALA A N 1
ATOM 1603 C CA . ALA A 1 209 ? -76.814 -24.797 85.841 1.00 47.00 209 ALA A CA 1
ATOM 1604 C C . ALA A 1 209 ? -77.923 -24.964 84.786 1.00 47.00 209 ALA A C 1
ATOM 1606 O O . ALA A 1 209 ? -79.095 -25.123 85.110 1.00 47.00 209 ALA A O 1
ATOM 1607 N N . THR A 1 210 ? -77.494 -25.233 83.551 1.00 46.28 210 THR A N 1
ATOM 1608 C CA . THR A 1 210 ? -77.859 -26.487 82.870 1.00 46.28 210 THR A CA 1
ATOM 1609 C C . THR A 1 210 ? -76.857 -26.819 81.764 1.00 46.28 210 THR A C 1
ATOM 1611 O O . THR A 1 210 ? -76.595 -26.030 80.863 1.00 46.28 210 THR A O 1
ATOM 1614 N N . LYS A 1 211 ? -76.288 -28.026 81.867 1.00 51.19 211 LYS A N 1
ATOM 1615 C CA . LYS A 1 211 ? -75.628 -28.759 80.782 1.00 51.19 211 LYS A CA 1
ATOM 1616 C C . LYS A 1 211 ? -76.567 -28.843 79.575 1.00 51.19 211 LYS A C 1
ATOM 1618 O O . LYS A 1 211 ? -77.712 -29.256 79.749 1.00 51.19 211 LYS A O 1
ATOM 1623 N N . LYS A 1 212 ? -76.040 -28.653 78.363 1.00 53.28 212 LYS A N 1
ATOM 1624 C CA . LYS A 1 212 ? -76.495 -29.440 77.213 1.00 53.28 212 LYS A CA 1
ATOM 1625 C C . LYS A 1 212 ? -75.342 -29.742 76.256 1.00 53.28 212 LYS A C 1
ATOM 1627 O O . LYS A 1 212 ? -74.739 -28.861 75.660 1.00 53.28 212 LYS A O 1
ATOM 1632 N N . THR A 1 213 ? -75.051 -31.031 76.220 1.00 50.09 213 THR A N 1
ATOM 1633 C CA . THR A 1 213 ? -74.195 -31.804 75.325 1.00 50.09 213 THR A CA 1
ATOM 1634 C C . THR A 1 213 ? -74.770 -31.851 73.906 1.00 50.09 213 THR A C 1
ATOM 1636 O O . THR A 1 213 ? -75.986 -31.986 73.807 1.00 50.09 213 THR A O 1
ATOM 1639 N N . THR A 1 214 ? -73.897 -31.812 72.886 1.00 48.62 214 THR A N 1
ATOM 1640 C CA . THR A 1 214 ? -73.926 -32.458 71.535 1.00 48.62 214 THR A CA 1
ATOM 1641 C C . THR A 1 214 ? -72.879 -31.707 70.690 1.00 48.62 214 THR A C 1
ATOM 1643 O O . THR A 1 214 ? -73.024 -30.498 70.560 1.00 48.62 214 THR A O 1
ATOM 1646 N N . ALA A 1 215 ? -71.729 -32.216 70.230 1.00 51.69 215 ALA A N 1
ATOM 1647 C CA . ALA A 1 215 ? -71.332 -33.502 69.635 1.00 51.69 215 ALA A CA 1
ATOM 1648 C C . ALA A 1 215 ? -72.104 -33.866 68.351 1.00 51.69 215 ALA A C 1
ATOM 1650 O O . ALA A 1 215 ? -73.331 -33.858 68.374 1.00 51.69 215 ALA A O 1
ATOM 1651 N N . ASP A 1 216 ? -71.327 -34.239 67.322 1.00 50.47 216 ASP A N 1
ATOM 1652 C CA . ASP A 1 216 ? -71.632 -34.587 65.916 1.00 50.47 216 ASP A CA 1
ATOM 1653 C C . ASP A 1 216 ? -71.838 -33.395 64.959 1.00 50.47 216 ASP A C 1
ATOM 1655 O O . ASP A 1 216 ? -72.633 -32.507 65.245 1.00 50.47 216 ASP A O 1
ATOM 1659 N N . LYS A 1 217 ? -71.174 -33.291 63.797 1.00 50.25 217 LYS A N 1
ATOM 1660 C CA . LYS A 1 217 ? -70.297 -34.185 63.014 1.00 50.25 217 LYS A CA 1
ATOM 1661 C C . LYS A 1 217 ? -69.404 -33.337 62.107 1.00 50.25 217 LYS A C 1
ATOM 1663 O O . LYS A 1 217 ? -69.870 -32.242 61.722 1.00 50.25 217 LYS A O 1
#

Mean predicted aligned error: 19.13 Å

Solvent-accessible surface area (backbone atoms only — not comparable to full-atom values): 12718 Å² total; per-residue (Å²): 135,84,78,76,86,76,81,83,71,84,67,47,75,66,53,37,37,51,51,32,44,54,49,36,37,74,74,64,31,73,88,56,68,40,48,70,56,34,19,67,70,39,72,53,58,68,68,65,31,42,53,53,50,49,54,50,49,54,51,52,51,53,61,65,71,61,63,89,82,84,84,61,63,68,64,52,50,51,50,52,52,50,55,48,51,53,50,52,50,54,53,50,51,55,49,50,56,48,51,52,53,50,51,52,53,50,50,53,52,50,52,53,50,50,52,53,50,52,52,52,48,55,54,49,52,54,52,50,51,53,49,53,52,50,52,50,52,52,52,50,52,53,51,50,51,54,49,49,52,55,51,48,55,53,50,52,54,50,51,52,51,50,52,52,50,52,52,52,52,50,52,51,53,51,52,49,52,51,52,51,50,54,50,52,52,50,53,54,53,62,72,65,57,75,79,82,77,87,74,90,76,91,75,89,78,89,79,83,85,80,90,83,88,79,84,90,132

Sequence (217 aa):
MSDRYAPTMTNSPRQRLNAAIAHLVNTEGPGAVTVAKVRKMARTDNGIAAEVVKQWRETANATAAAGPVTDTSDQEAMIVATMRAMIEQACTEARADQAEREAMRVEEAQEAARQAEDERTAANDELEELRDELATARAEIARLTTEITRVQERGETKAEMLETERQRDEERHQAELARMQATIDTILASTKTPAPASKTTRKTTRQTATKKTTADK

pLDDT: mean 82.86, std 19.5, range [33.94, 98.38]

Organism: NCBI:txid2765362

Foldseek 3Di:
DDDDDDPPPPQDLLNLLVVQQVVCCVPVNNVRQDLVSSCVRSVDDSVSSVVSSVVVVVVVVVVVVPPDDPDCPPVVVVVVVVVVVVVVVVVVVVVVVVVVVVVVVVVVVVVVVVVVVVVVVVVVVVVVVVVVVVVVVVVVVVVVVVVVVVVVVVVVVVVVVVVVVVVVVVVVVVVVVVVVVVVVVVVVVVVPDPDPDDDDDDDDDDDDDDDDDDDDD

Radius of gyration: 67.92 Å; Cα contacts (8 Å, |Δi|>4): 45; chains: 1; bounding box: 125×68×171 Å

Secondary structure (DSSP, 8-state):
------------HHHHHHHHHHHHHHHH-GGG--HHHHHHHHT--HHHHHHHHHHHHHHHHHHHTT----SSHHHHHHHHHHHHHHHHHHHHHHHHHHHHHHHHHHHHHHHHHHHHHHHHHHHHHHHHHHHHHHHHHHHHHHHHHHHHHHHHHHHHHHHHHHHHHHHHHHHHHHHHHHHHHHHHHHHHHHHTS------------------------

Nearest PDB structures (foldseek):
  3kkd-assembly1_A  TM=6.592E-01  e=2.076E-01  Pseudomonas aeruginosa PAO1
  3kkd-assembly3_B  TM=5.473E-01  e=3.045E-01  Pseudomonas aerugin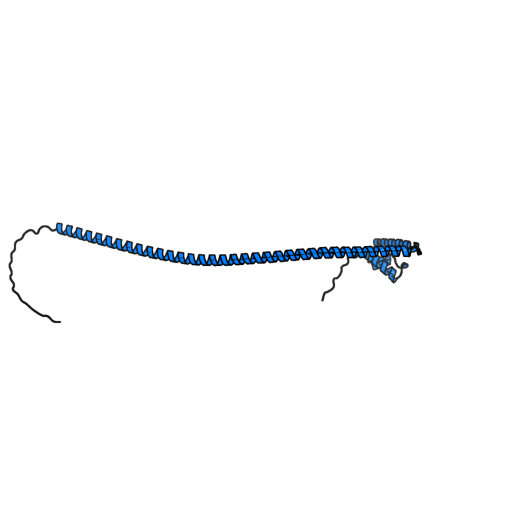osa PAO1